Protein 3PL1 (pdb70)

Radius of gyration: 15.21 Å; Cα contacts (8 Å, |Δi|>4): 415; chains: 1; bounding box: 39×36×35 Å

GO terms:
  GO:0008198 ferrous iron binding (F, IDA)
  GO:0030145 manganese ion binding (F, IDA)
  GO:0008936 nicotinamidase activity (F, IDA)
  GO:0006769 nicotinamide metabolic process (P, IDA)
  GO:0006805 xenobiotic metabolic process (P, IDA)

B-factor: mean 45.08, std 11.88, range [20.36, 90.89]

CATH classification: 3.40.50.850

Sequence (185 aa):
MRALIIVDVQNDFCEGGSLAVTGGAALARAISDYLAEAADYHHVVATKDFHIDPGDHFSGTPDYSSSWPPHCVSGTPGADFHPSLDTSAIEAVFYKGAYTGAYSGFEGVDENGTPLLNWLRQRGVDEVDVVGIATDHCVRQTAEDAVRNGLATRVLVDLTAGVSADTTVAALEEMRTASVELVCS

Structure (mmCIF, N/CA/C/O backbone):
data_3PL1
#
_entry.id   3PL1
#
_cell.length_a   84.100
_cell.length_b   84.100
_cell.length_c   100.000
_cell.angle_alpha   90.00
_cell.angle_beta   90.00
_cell.angle_gamma   120.00
#
_symmetry.space_group_name_H-M   'P 61 2 2'
#
loop_
_entity.id
_entity.type
_entity.pdbx_description
1 polymer 'PYRAZINAMIDASE/NICOTINAMIDASE PNCA (PZase)'
2 non-polymer 'FE (II) ION'
3 water water
#
loop_
_atom_site.group_PDB
_atom_site.id
_atom_site.type_symbol
_atom_site.label_atom_id
_atom_site.label_alt_id
_atom_site.label_comp_id
_atom_site.label_asym_id
_atom_site.label_entity_id
_atom_site.label_seq_id
_atom_site.pdbx_PDB_ins_code
_atom_site.Cartn_x
_atom_site.Cartn_y
_atom_site.Cartn_z
_atom_site.occupancy
_atom_site.B_iso_or_equiv
_atom_site.auth_seq_id
_atom_site.auth_comp_id
_atom_site.auth_asym_id
_atom_site.auth_atom_id
_atom_site.pdbx_PDB_model_num
ATOM 1 N N . MET A 1 1 ? -7.623 -41.224 14.046 1.00 61.81 1 MET A N 1
ATOM 2 C CA . MET A 1 1 ? -7.776 -41.829 12.689 1.00 59.72 1 MET A CA 1
ATOM 3 C C . MET A 1 1 ? -7.657 -40.906 11.435 1.00 57.42 1 MET A C 1
ATOM 4 O O . MET A 1 1 ? -7.13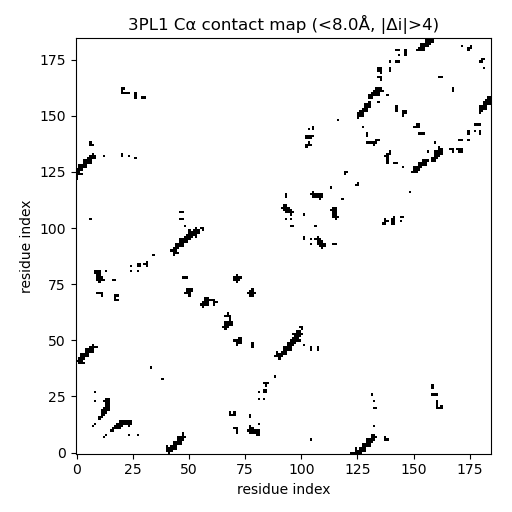5 -41.375 10.431 1.00 55.20 1 MET A O 1
ATOM 9 N N . ARG A 1 2 ? -8.111 -39.649 11.478 1.00 56.15 2 ARG A N 1
ATOM 10 C CA . ARG A 1 2 ? -7.953 -38.714 10.334 1.00 53.99 2 ARG A CA 1
ATOM 11 C C . ARG A 1 2 ? -7.108 -37.511 10.711 1.00 50.48 2 ARG A C 1
ATOM 12 O O . ARG A 1 2 ? -7.277 -36.945 11.771 1.00 51.67 2 ARG A O 1
ATOM 20 N N . ALA A 1 3 ? -6.155 -37.136 9.872 1.00 46.02 3 ALA A N 1
ATOM 21 C CA . ALA A 1 3 ? -5.334 -35.925 10.175 1.00 43.31 3 ALA A CA 1
ATOM 22 C C . ALA A 1 3 ? -5.379 -34.987 8.991 1.00 40.16 3 ALA A C 1
ATOM 23 O O . ALA A 1 3 ? -5.531 -35.442 7.852 1.00 39.01 3 ALA A O 1
ATOM 25 N N . LEU A 1 4 ? -5.186 -33.702 9.259 1.00 39.11 4 LEU A N 1
ATOM 26 C CA . LEU A 1 4 ? -5.009 -32.700 8.189 1.00 37.55 4 LEU A CA 1
ATOM 27 C C . LEU A 1 4 ? -3.515 -32.354 8.104 1.00 36.33 4 LEU A C 1
ATOM 28 O O . LEU A 1 4 ? -2.921 -32.144 9.166 1.00 36.56 4 LEU A O 1
ATOM 33 N N . ILE A 1 5 ? -2.919 -32.338 6.894 1.00 34.31 5 ILE A N 1
ATOM 34 C CA . ILE A 1 5 ? -1.470 -32.005 6.675 1.00 33.88 5 ILE A CA 1
ATOM 35 C C . ILE A 1 5 ? -1.433 -30.689 5.890 1.00 32.52 5 ILE A C 1
ATOM 36 O O . ILE A 1 5 ? -1.858 -30.649 4.740 1.00 30.70 5 ILE A O 1
ATOM 41 N N . ILE A 1 6 ? -0.964 -29.611 6.519 1.00 33.23 6 ILE A N 1
ATOM 42 C CA . ILE A 1 6 ? -0.835 -28.276 5.860 1.00 31.46 6 ILE A CA 1
ATOM 43 C C . ILE A 1 6 ? 0.568 -28.102 5.238 1.00 31.13 6 ILE A C 1
ATOM 44 O O . ILE A 1 6 ? 1.582 -27.949 5.956 1.00 28.91 6 ILE A O 1
ATOM 49 N N . VAL A 1 7 ? 0.629 -28.055 3.897 1.00 29.60 7 VAL A N 1
ATOM 50 C CA . VAL A 1 7 ? 1.904 -28.090 3.208 1.00 28.85 7 VAL A CA 1
ATOM 51 C C . VAL A 1 7 ? 2.499 -26.705 2.818 1.00 27.57 7 VAL A C 1
ATOM 52 O O . VAL A 1 7 ? 1.805 -25.930 2.104 1.00 28.31 7 VAL A O 1
ATOM 56 N N . ASP A 1 8 ? 3.686 -26.387 3.348 0.46 24.55 8 ASP A N 1
ATOM 57 C CA . ASP A 1 8 ? 4.543 -25.293 2.905 0.46 22.65 8 ASP A CA 1
ATOM 58 C C . ASP A 1 8 ? 3.866 -23.924 2.773 0.46 24.74 8 ASP A C 1
ATOM 59 O O . ASP A 1 8 ? 4.094 -23.197 1.835 0.46 22.99 8 ASP A O 1
ATOM 64 N N . VAL A 1 9 ? 3.078 -23.549 3.772 1.00 29.11 9 VAL A N 1
ATOM 65 C CA . VAL A 1 9 ? 2.358 -22.288 3.787 1.00 31.15 9 VAL A CA 1
ATOM 66 C C . VAL A 1 9 ? 3.251 -21.250 4.420 1.00 33.30 9 VAL A C 1
ATOM 67 O O . VAL A 1 9 ? 2.962 -20.819 5.522 1.00 35.10 9 VAL A O 1
ATOM 71 N N . GLN A 1 10 ? 4.278 -20.832 3.651 1.00 32.87 10 GLN A N 1
ATOM 72 C CA . GLN A 1 10 ? 5.463 -20.102 4.120 1.00 33.87 10 GLN A CA 1
ATOM 73 C C . GLN A 1 10 ? 5.597 -18.810 3.359 1.00 35.36 10 GLN A C 1
ATOM 74 O O . GLN A 1 10 ? 5.146 -18.762 2.165 1.00 34.38 10 GLN A O 1
ATOM 80 N N . ASN A 1 11 ? 6.237 -17.804 3.990 1.00 34.32 11 ASN A N 1
ATOM 81 C CA . ASN A 1 11 ? 6.529 -16.522 3.317 1.00 35.09 11 ASN A CA 1
ATOM 82 C C . ASN A 1 11 ? 7.135 -16.559 1.864 1.00 35.11 11 ASN A C 1
ATOM 83 O O . ASN A 1 11 ? 6.674 -15.812 0.941 1.00 34.58 11 ASN A O 1
ATOM 88 N N . ASP A 1 12 ? 8.165 -17.371 1.649 1.00 32.76 12 ASP A N 1
ATOM 89 C CA . ASP A 1 12 ? 8.780 -17.396 0.344 1.00 34.05 12 ASP A CA 1
ATOM 90 C C . ASP A 1 12 ? 7.853 -17.914 -0.826 1.00 34.84 12 ASP A C 1
ATOM 91 O O . ASP A 1 12 ? 8.154 -17.678 -2.015 1.00 34.58 12 ASP A O 1
ATOM 96 N N . PHE A 1 13 ? 6.769 -18.596 -0.470 1.00 33.99 13 PHE A N 1
ATOM 97 C CA . PHE A 1 13 ? 5.791 -19.144 -1.408 1.00 35.39 13 PHE A CA 1
ATOM 98 C C . PHE A 1 13 ? 4.513 -18.262 -1.515 1.00 38.03 13 PHE A C 1
ATOM 99 O O . PHE A 1 13 ? 3.590 -18.609 -2.253 1.00 38.18 13 PHE A O 1
ATOM 107 N N . CYS A 1 14 ? 4.473 -17.115 -0.821 1.00 39.82 14 CYS A N 1
ATOM 108 C CA . CYS A 1 14 ? 3.397 -16.148 -0.951 1.00 41.42 14 CYS A CA 1
ATOM 109 C C . CYS A 1 14 ? 3.883 -14.845 -1.593 1.00 42.33 14 CYS A C 1
ATOM 110 O O . CYS A 1 14 ? 5.069 -14.677 -1.785 1.00 40.53 14 CYS A O 1
ATOM 113 N N . GLU A 1 15 ? 2.936 -13.949 -1.915 1.00 43.52 15 GLU A N 1
ATOM 114 C CA . GLU A 1 15 ? 3.173 -12.608 -2.524 1.00 45.63 15 GLU A CA 1
ATOM 115 C C . GLU A 1 15 ? 4.322 -11.859 -1.836 1.00 46.81 15 GLU A C 1
ATOM 116 O O . GLU A 1 15 ? 4.307 -11.712 -0.598 1.00 46.03 15 GLU A O 1
ATOM 122 N N . GLY A 1 16 ? 5.302 -11.360 -2.604 1.00 47.54 16 GLY A N 1
ATOM 123 C CA . GLY A 1 16 ? 6.480 -10.742 -1.921 1.00 47.11 16 GLY A CA 1
ATOM 124 C C . GLY A 1 16 ? 7.628 -11.763 -1.777 1.00 46.72 16 GLY A C 1
ATOM 125 O O . GLY A 1 16 ? 8.784 -11.356 -1.731 1.00 47.50 16 GLY A O 1
ATOM 126 N N . GLY A 1 17 ? 7.346 -13.087 -1.779 1.00 44.11 17 GLY A N 1
ATOM 127 C CA . GLY A 1 17 ? 8.365 -14.074 -1.512 1.00 42.19 17 GLY A CA 1
ATOM 128 C C . GLY A 1 17 ? 9.250 -14.343 -2.694 1.00 43.17 17 GLY A C 1
ATOM 129 O O . GLY A 1 17 ? 8.888 -14.005 -3.830 1.00 43.29 17 GLY A O 1
ATOM 130 N N . SER A 1 18 ? 10.400 -14.981 -2.468 1.00 42.95 18 SER A N 1
ATOM 131 C CA . SER A 1 18 ? 11.290 -15.304 -3.618 1.00 44.14 18 SER A CA 1
ATOM 132 C C . SER A 1 18 ? 10.679 -16.314 -4.627 1.00 43.24 18 SER A C 1
ATOM 133 O O . SER A 1 18 ? 10.996 -16.298 -5.843 1.00 43.27 18 SER A O 1
ATOM 136 N N . LEU A 1 19 ? 9.772 -17.152 -4.139 1.00 41.81 19 LEU A N 1
ATOM 137 C CA . LEU A 1 19 ? 9.021 -18.073 -5.016 1.00 41.08 19 LEU A CA 1
ATOM 138 C C . LEU A 1 19 ? 7.482 -17.853 -4.924 1.00 40.11 19 LEU A C 1
ATOM 139 O O . LEU A 1 19 ? 6.694 -18.828 -4.782 1.00 38.66 19 LEU A O 1
ATOM 144 N N . ALA A 1 20 ? 7.087 -16.575 -4.902 1.00 40.10 20 ALA A N 1
ATOM 145 C CA . ALA A 1 20 ? 5.653 -16.151 -4.802 1.00 40.27 20 ALA A CA 1
ATOM 146 C C . ALA A 1 20 ? 4.681 -16.977 -5.702 1.00 39.05 20 ALA A C 1
ATOM 147 O O . ALA A 1 20 ? 4.930 -17.163 -6.877 1.00 40.44 20 ALA A O 1
ATOM 149 N N . VAL A 1 21 ? 3.691 -17.595 -5.080 1.00 37.34 21 VAL A N 1
ATOM 150 C CA . VAL A 1 21 ? 2.541 -18.233 -5.767 1.00 36.09 21 VAL A CA 1
ATOM 151 C C . VAL A 1 21 ? 1.346 -17.313 -5.553 1.00 37.09 21 VAL A C 1
ATOM 152 O O . VAL A 1 21 ? 0.885 -17.185 -4.419 1.00 37.49 21 VAL A O 1
ATOM 156 N N . THR A 1 22 ? 0.907 -16.611 -6.598 1.00 38.86 22 THR A N 1
ATOM 157 C CA . THR A 1 22 ? -0.315 -15.751 -6.513 1.00 40.98 22 THR A CA 1
ATOM 158 C C . THR A 1 22 ? -1.482 -16.506 -5.826 1.00 40.73 22 THR A C 1
ATOM 159 O O . THR A 1 22 ? -1.818 -17.599 -6.248 1.00 40.23 22 THR A O 1
ATOM 163 N N . GLY A 1 23 ? -2.118 -15.910 -4.804 1.00 40.96 23 GLY A N 1
ATOM 164 C CA . GLY A 1 23 ? -3.236 -16.558 -4.106 1.00 38.29 23 GLY A CA 1
ATOM 165 C C . GLY A 1 23 ? -2.705 -17.180 -2.840 1.00 38.22 23 GLY A C 1
ATOM 166 O O . GLY A 1 23 ? -3.458 -17.664 -2.049 1.00 38.63 23 GLY A O 1
ATOM 167 N N . GLY A 1 24 ? -1.396 -17.121 -2.605 1.00 39.40 24 GLY A N 1
ATOM 168 C CA . GLY A 1 24 ? -0.781 -17.749 -1.372 1.00 38.88 24 GLY A CA 1
ATOM 169 C C . GLY A 1 24 ? -1.248 -17.065 -0.085 1.00 39.32 24 GLY A C 1
ATOM 170 O O . GLY A 1 24 ? -1.730 -17.726 0.849 1.00 37.63 24 GLY A O 1
ATOM 171 N N . ALA A 1 25 ? -1.145 -15.727 -0.057 1.00 40.09 25 ALA A N 1
ATOM 172 C CA . ALA A 1 25 ? -1.573 -14.923 1.117 1.00 40.90 25 ALA A CA 1
ATOM 173 C C . ALA A 1 25 ? -3.056 -15.197 1.452 1.00 41.95 25 ALA A C 1
ATOM 174 O O . ALA A 1 25 ? -3.395 -15.557 2.603 1.00 41.06 25 ALA A O 1
ATOM 176 N N . ALA A 1 26 ? -3.948 -14.980 0.455 1.00 41.40 26 ALA A N 1
ATOM 177 C CA . ALA A 1 26 ? -5.388 -15.366 0.571 1.00 42.43 26 ALA A CA 1
ATOM 178 C C . ALA A 1 26 ? -5.607 -16.799 1.075 1.00 40.88 26 ALA A C 1
ATOM 179 O O . ALA A 1 26 ? -6.482 -17.053 1.909 1.00 41.85 26 ALA A O 1
ATOM 181 N N . LEU A 1 27 ? -4.886 -17.757 0.496 1.00 41.02 27 LEU A N 1
ATOM 182 C CA . LEU A 1 27 ? -4.993 -19.160 0.947 1.00 40.57 27 LEU A CA 1
ATOM 183 C C . LEU A 1 27 ? -4.656 -19.384 2.462 1.00 40.73 27 LEU A C 1
ATOM 184 O O . LEU A 1 27 ? -5.270 -20.270 3.142 1.00 41.28 27 LEU A O 1
ATOM 189 N N . ALA A 1 28 ? -3.680 -18.638 2.996 1.00 40.10 28 ALA A N 1
ATOM 190 C CA . ALA A 1 28 ? -3.250 -18.784 4.421 1.00 39.37 28 ALA A CA 1
ATOM 191 C C . ALA A 1 28 ? -4.449 -18.422 5.350 1.00 41.04 28 ALA A C 1
ATOM 192 O O . ALA A 1 28 ? -4.759 -19.086 6.365 1.00 39.50 28 ALA A O 1
ATOM 194 N N . ARG A 1 29 ? -5.180 -17.385 4.948 1.00 42.62 29 ARG A N 1
ATOM 195 C CA . ARG A 1 29 ? -6.275 -16.981 5.777 1.00 45.36 29 ARG A CA 1
ATOM 196 C C . ARG A 1 29 ? -7.535 -17.814 5.561 1.00 45.34 29 ARG A C 1
ATOM 197 O O . ARG A 1 29 ? -8.291 -17.998 6.534 1.00 45.43 29 ARG A O 1
ATOM 205 N N . ALA A 1 30 ? -7.718 -18.372 4.342 1.00 43.30 30 ALA A N 1
ATOM 206 C CA . ALA A 1 30 ? -8.785 -19.347 4.086 1.00 43.45 30 ALA A CA 1
ATOM 207 C C . ALA A 1 30 ? -8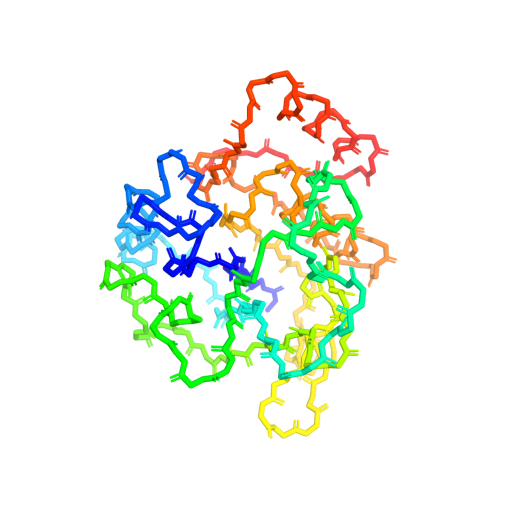.612 -20.653 4.918 1.00 42.25 30 ALA A C 1
ATOM 208 O O . ALA A 1 30 ? -9.575 -21.280 5.398 1.00 41.53 30 ALA A O 1
ATOM 210 N N . ILE A 1 31 ? -7.376 -21.058 5.085 1.00 41.63 31 ILE A N 1
ATOM 211 C CA . ILE A 1 31 ? -7.066 -22.251 5.930 1.00 41.77 31 ILE A CA 1
ATOM 212 C C . ILE A 1 31 ? -7.371 -21.991 7.436 1.00 45.06 31 ILE A C 1
ATOM 213 O O . ILE A 1 31 ? -8.007 -22.843 8.090 1.00 44.90 31 ILE A O 1
ATOM 218 N N . SER A 1 32 ? -6.918 -20.849 7.983 1.00 46.92 32 SER A N 1
ATOM 219 C CA . SER A 1 32 ? -7.393 -20.413 9.284 1.00 51.73 32 SER A CA 1
ATOM 220 C C . SER A 1 32 ? -8.887 -20.281 9.145 1.00 55.82 32 SER A C 1
ATOM 221 O O . SER A 1 32 ? -9.410 -20.071 8.063 1.00 57.16 32 SER A O 1
ATOM 224 N N . ASP A 1 33 ? -9.653 -20.342 10.194 1.00 60.07 33 ASP A N 1
ATOM 225 C CA . ASP A 1 33 ? -11.119 -20.135 9.899 1.00 63.56 33 ASP A CA 1
ATOM 226 C C . ASP A 1 33 ? -11.832 -21.277 9.080 1.00 62.19 33 ASP A C 1
ATOM 227 O O . ASP A 1 33 ? -12.938 -21.593 9.373 1.00 64.58 33 ASP A O 1
ATOM 232 N N . TYR A 1 34 ? -11.207 -21.961 8.140 1.00 59.97 34 TYR A N 1
ATOM 233 C CA . TYR A 1 34 ? -11.444 -23.414 8.174 1.00 59.45 34 TYR A CA 1
ATOM 234 C C . TYR A 1 34 ? -10.651 -23.742 9.492 1.00 60.37 34 TYR A C 1
ATOM 235 O O . TYR A 1 34 ? -10.075 -22.831 10.083 1.00 61.86 34 TYR A O 1
ATOM 244 N N . LEU A 1 35 ? -10.535 -24.957 9.989 1.00 60.71 35 LEU A N 1
ATOM 245 C CA . LEU A 1 35 ? -9.816 -25.100 11.321 1.00 61.45 35 LEU A CA 1
ATOM 246 C C . LEU A 1 35 ? -10.696 -24.558 12.464 1.00 65.49 35 LEU A C 1
ATOM 247 O O . LEU A 1 35 ? -10.856 -25.233 13.471 1.00 67.21 35 LEU A O 1
ATOM 252 N N . ALA A 1 36 ? -11.213 -23.330 12.267 1.00 68.16 36 ALA A N 1
ATOM 253 C CA . ALA A 1 36 ? -12.279 -22.696 13.050 1.00 72.74 36 ALA A CA 1
ATOM 254 C C . ALA A 1 36 ? -13.718 -23.153 12.742 1.00 74.75 36 ALA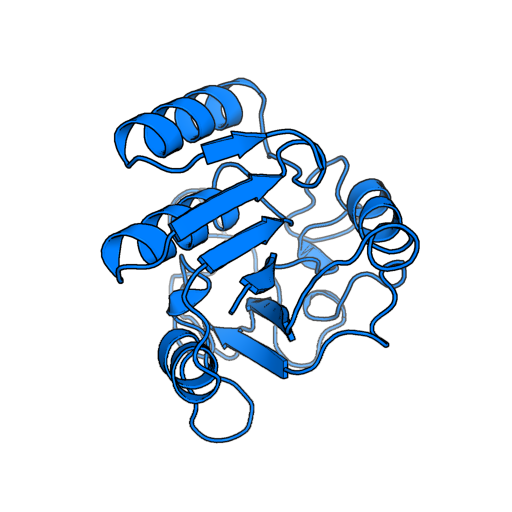 A C 1
ATOM 255 O O . ALA A 1 36 ? -14.530 -23.134 13.656 1.00 77.67 36 ALA A O 1
ATOM 257 N N . GLU A 1 37 ? -14.056 -23.538 11.498 1.00 74.98 37 GLU A N 1
ATOM 258 C CA . GLU A 1 37 ? -15.447 -24.000 11.172 1.00 77.71 37 GLU A CA 1
ATOM 259 C C . GLU A 1 37 ? -15.571 -25.496 11.345 1.00 78.38 37 GLU A C 1
ATOM 260 O O . GLU A 1 37 ? -15.905 -25.963 12.417 1.00 80.23 37 GLU A O 1
ATOM 266 N N . ALA A 1 38 ? -15.346 -26.252 10.276 1.00 77.84 38 ALA A N 1
ATOM 267 C CA . ALA A 1 38 ? -14.741 -27.593 10.447 1.00 78.09 38 ALA A CA 1
ATOM 268 C C . ALA A 1 38 ? -13.214 -27.432 10.182 1.00 75.65 38 ALA A C 1
ATOM 269 O O . ALA A 1 38 ? -12.812 -26.370 9.655 1.00 76.05 38 ALA A O 1
ATOM 271 N N . ALA A 1 39 ? -12.328 -28.341 10.616 1.00 74.65 39 ALA A N 1
ATOM 272 C CA . ALA A 1 39 ? -12.468 -29.304 11.754 1.00 75.77 39 ALA A CA 1
ATOM 273 C C . ALA A 1 39 ? -12.865 -30.760 11.426 1.00 75.93 39 ALA A C 1
ATOM 274 O O . ALA A 1 39 ? -12.938 -31.162 10.229 1.00 75.37 39 ALA A O 1
ATOM 276 N N . ASP A 1 40 ? -13.078 -31.545 12.493 1.00 76.50 40 ASP A N 1
ATOM 277 C CA . ASP A 1 40 ? -13.307 -33.006 12.423 1.00 75.69 40 ASP A CA 1
ATOM 278 C C . ASP A 1 40 ? -11.952 -33.709 12.193 1.00 70.78 40 ASP A C 1
ATOM 279 O O . ASP A 1 40 ? -11.888 -34.720 11.440 1.00 71.04 40 ASP A O 1
ATOM 284 N N . TYR A 1 41 ? -10.871 -33.176 12.790 1.00 64.85 41 TYR A N 1
ATOM 285 C CA . TYR A 1 41 ? -9.557 -33.854 12.722 1.00 59.28 41 TYR A CA 1
ATOM 286 C C . TYR A 1 41 ? -9.064 -34.407 14.061 1.00 59.81 41 TYR A C 1
ATOM 287 O O . TYR A 1 41 ? -9.012 -33.707 15.070 1.00 59.44 41 TYR A O 1
ATOM 296 N N . HIS A 1 42 ? -8.735 -35.689 14.069 1.00 58.85 42 HIS A N 1
ATOM 297 C CA . HIS A 1 42 ? -8.062 -36.256 15.229 1.00 59.37 42 HIS A CA 1
ATOM 298 C C . HIS A 1 42 ? -6.724 -35.525 15.487 1.00 56.14 42 HIS A C 1
ATOM 299 O O . HIS A 1 42 ? -6.416 -35.279 16.652 1.00 58.50 42 HIS A O 1
ATOM 306 N N . HIS A 1 43 ? -5.982 -35.173 14.421 1.00 50.43 43 HIS A N 1
ATOM 307 C CA . HIS A 1 43 ? -4.717 -34.428 14.490 1.00 47.31 43 HIS A CA 1
ATOM 308 C C . HIS A 1 43 ? -4.491 -33.422 13.311 1.00 45.02 43 HIS A C 1
ATOM 309 O O . HIS A 1 43 ? -4.929 -33.670 12.183 1.00 42.34 43 HIS A O 1
ATOM 316 N N . VAL A 1 44 ? -3.759 -32.336 13.611 1.00 43.63 44 VAL A N 1
ATOM 317 C CA . VAL A 1 44 ? -3.303 -31.328 12.646 1.00 41.87 44 VAL A CA 1
ATOM 318 C C . VAL A 1 44 ? -1.769 -31.054 12.707 1.00 4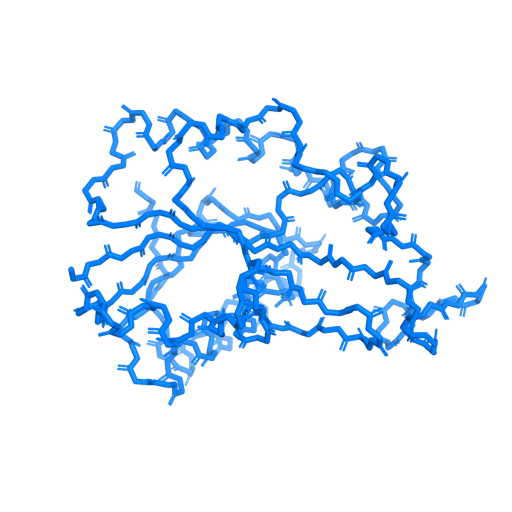0.65 44 VAL A C 1
ATOM 319 O O . VAL A 1 44 ? -1.213 -30.731 13.781 0.68 39.53 44 VAL A O 1
ATOM 323 N N . VAL A 1 45 ? -1.102 -31.216 11.542 1.00 38.93 45 VAL A N 1
ATOM 324 C CA . VAL A 1 45 ? 0.373 -31.067 11.410 1.00 36.80 45 VAL A CA 1
ATOM 325 C C . VAL A 1 45 ? 0.695 -30.156 10.217 1.00 36.08 45 VAL A C 1
ATOM 326 O O . VAL A 1 45 ? -0.183 -29.948 9.356 1.00 36.58 45 VAL A O 1
ATOM 330 N N . ALA A 1 46 ? 1.918 -29.604 10.173 1.00 33.31 46 ALA A N 1
ATOM 331 C CA . ALA A 1 46 ? 2.325 -28.810 9.036 1.00 31.78 46 ALA A CA 1
ATOM 332 C C . ALA A 1 46 ? 3.682 -29.271 8.577 1.00 31.99 46 ALA A C 1
ATOM 333 O O . ALA A 1 46 ? 4.418 -29.826 9.353 1.00 34.23 46 ALA A O 1
ATOM 335 N N . THR A 1 47 ? 4.044 -28.992 7.332 1.00 32.51 47 THR A N 1
ATOM 336 C CA . THR A 1 47 ? 5.368 -29.236 6.826 1.00 33.58 47 THR A CA 1
ATOM 337 C C . THR A 1 47 ? 5.983 -27.904 6.451 1.00 34.13 47 THR A C 1
ATOM 338 O O . THR A 1 47 ? 5.247 -26.938 6.182 1.00 35.48 47 THR A O 1
ATOM 342 N N . LYS A 1 48 ? 7.323 -27.831 6.379 1.00 32.76 48 LYS A N 1
ATOM 343 C CA . LYS A 1 48 ? 8.010 -26.622 5.952 1.00 33.51 48 LYS A CA 1
ATOM 344 C C . LYS A 1 48 ? 9.217 -27.036 5.132 1.00 32.70 48 LYS A C 1
ATOM 345 O O . LYS A 1 48 ? 9.972 -27.882 5.604 1.00 34.55 48 LYS A O 1
ATOM 351 N N . ASP A 1 49 ? 9.445 -26.421 3.960 1.00 31.49 49 ASP A N 1
ATOM 352 C CA . ASP A 1 49 ? 10.748 -26.427 3.298 1.00 31.49 49 ASP A CA 1
ATOM 353 C C . ASP A 1 49 ? 11.765 -25.643 4.199 1.00 31.44 49 ASP A C 1
ATOM 354 O O . ASP A 1 49 ? 11.447 -24.564 4.748 1.00 31.82 49 ASP A O 1
ATOM 359 N N . PHE A 1 50 ? 12.960 -26.172 4.414 1.00 32.18 50 PHE A N 1
ATOM 360 C CA . PHE A 1 50 ? 13.857 -25.536 5.412 1.00 31.54 50 PHE A CA 1
ATOM 361 C C . PHE A 1 50 ? 15.317 -25.870 5.072 1.00 32.83 50 PHE A C 1
ATOM 362 O O . PHE A 1 50 ? 15.818 -26.985 5.386 1.00 32.43 50 PHE A O 1
ATOM 370 N N . HIS A 1 51 ? 15.975 -24.923 4.403 1.00 31.22 51 HIS A N 1
ATOM 371 C CA . HIS A 1 51 ? 17.263 -25.160 3.802 1.00 32.75 51 HIS A CA 1
ATOM 372 C C . HIS A 1 51 ? 18.412 -24.512 4.587 1.00 34.24 51 HIS A C 1
ATOM 373 O O . HIS A 1 51 ? 18.392 -23.283 4.844 1.00 32.78 51 HIS A O 1
ATOM 380 N N . ILE A 1 52 ? 19.415 -25.333 4.943 1.00 35.71 52 ILE A N 1
ATOM 381 C CA . ILE A 1 52 ? 20.656 -24.868 5.606 1.00 37.09 52 ILE A CA 1
ATOM 382 C C . ILE A 1 52 ? 21.753 -24.818 4.577 1.00 39.93 52 ILE A C 1
ATOM 383 O O . ILE A 1 52 ? 22.396 -23.757 4.326 1.00 40.01 52 ILE A O 1
ATOM 388 N N . ASP A 1 53 ? 21.997 -25.976 3.965 1.00 42.87 53 ASP A N 1
ATOM 389 C CA . ASP A 1 53 ? 22.805 -25.980 2.756 1.00 46.20 53 ASP A CA 1
ATOM 390 C C . ASP A 1 53 ? 22.497 -27.110 1.783 1.00 44.98 53 ASP A C 1
ATOM 391 O O . ASP A 1 53 ? 23.108 -28.177 1.857 1.00 43.70 53 ASP A O 1
ATOM 396 N N . PRO A 1 54 ? 21.566 -26.840 0.844 1.00 45.05 54 PRO A N 1
ATOM 397 C CA . PRO A 1 54 ? 21.062 -27.810 -0.136 1.00 43.55 54 PRO A CA 1
ATOM 398 C C . PRO A 1 54 ? 21.868 -27.789 -1.480 1.00 45.70 54 PRO A C 1
ATOM 399 O O . PRO A 1 54 ? 21.399 -28.340 -2.464 1.00 45.25 54 PRO A O 1
ATOM 403 N N . GLY A 1 55 ? 23.041 -27.165 -1.538 1.00 46.83 55 GLY A N 1
ATOM 404 C CA . GLY A 1 55 ? 23.876 -27.314 -2.723 1.00 50.07 55 GLY A CA 1
ATOM 405 C C . GLY A 1 55 ? 23.172 -26.854 -4.016 1.00 52.36 55 GLY A C 1
ATOM 406 O O . GLY A 1 55 ? 22.608 -25.730 -4.068 1.00 52.08 55 GLY A O 1
ATOM 407 N N . ASP A 1 56 ? 23.178 -27.737 -5.029 1.00 52.87 56 ASP A N 1
ATOM 408 C CA . ASP A 1 56 ? 22.654 -27.503 -6.409 1.00 53.63 56 ASP A CA 1
ATOM 409 C C . ASP A 1 56 ? 21.180 -27.157 -6.510 1.00 50.15 56 ASP A C 1
ATOM 410 O O . ASP A 1 56 ? 20.734 -26.612 -7.521 1.00 50.79 56 ASP A O 1
ATOM 415 N N . HIS A 1 57 ? 20.416 -27.463 -5.464 1.00 46.62 57 HIS A N 1
ATOM 416 C CA . HIS A 1 57 ? 19.027 -27.047 -5.351 1.00 43.38 57 HIS A CA 1
ATOM 417 C C . HIS A 1 57 ? 18.786 -25.518 -5.554 1.00 43.71 57 HIS A C 1
ATOM 418 O O . HIS A 1 57 ? 17.668 -25.098 -5.944 1.00 42.40 57 HIS A O 1
ATOM 425 N N . PHE A 1 58 ? 19.804 -24.718 -5.231 1.00 43.62 58 PHE A N 1
ATOM 426 C CA . PHE A 1 58 ? 19.804 -23.263 -5.389 1.00 45.29 58 PHE A CA 1
ATOM 427 C C . PHE A 1 58 ? 20.771 -22.957 -6.486 1.00 48.35 58 PHE A C 1
ATOM 428 O O . PHE A 1 58 ? 21.791 -23.614 -6.584 1.00 48.73 58 PHE A O 1
ATOM 436 N N . SER A 1 59 ? 20.479 -21.903 -7.245 1.00 51.42 59 SER A N 1
ATOM 437 C CA . SER A 1 59 ? 21.353 -21.410 -8.300 1.00 55.55 59 SER A CA 1
ATOM 438 C C . SER A 1 59 ? 21.153 -19.920 -8.533 1.00 57.92 59 SER A C 1
ATOM 439 O O . SER A 1 59 ? 20.043 -19.385 -8.372 1.00 56.78 59 SER A O 1
ATOM 442 N N . GLY A 1 60 ? 22.234 -19.273 -8.978 1.00 61.61 60 GLY A N 1
ATOM 443 C CA . GLY A 1 60 ? 22.192 -17.904 -9.485 1.00 65.31 60 GLY A CA 1
ATOM 444 C C . GLY A 1 60 ? 21.568 -17.802 -10.878 1.00 67.60 60 GLY A C 1
ATOM 445 O O . GLY A 1 60 ? 21.101 -16.737 -11.272 1.00 68.50 60 GLY A O 1
ATOM 446 N N . THR A 1 61 ? 21.530 -18.917 -11.607 1.00 69.48 61 THR A N 1
ATOM 447 C CA . THR A 1 61 ? 20.947 -18.986 -12.964 1.00 71.80 61 THR A CA 1
ATOM 448 C C . THR A 1 61 ? 19.819 -20.083 -13.026 1.00 71.07 61 THR A C 1
ATOM 449 O O . THR A 1 61 ? 19.895 -21.020 -13.849 1.00 72.68 61 THR A O 1
ATOM 453 N N . PRO A 1 62 ? 18.771 -19.968 -12.167 1.00 68.55 62 PRO A N 1
ATOM 454 C CA . PRO A 1 62 ? 17.846 -21.100 -11.947 1.00 66.96 62 PRO A CA 1
ATOM 455 C C . PRO A 1 62 ? 16.958 -21.496 -13.134 1.00 67.46 62 PRO A C 1
ATOM 456 O O . PRO A 1 62 ? 16.484 -20.651 -13.879 1.00 67.96 62 PRO A O 1
ATOM 460 N N . ASP A 1 63 ? 16.671 -22.779 -13.247 1.00 67.03 63 ASP A N 1
ATOM 461 C CA . ASP A 1 63 ? 15.762 -23.249 -14.269 1.00 67.97 63 ASP A CA 1
ATOM 462 C C . ASP A 1 63 ? 14.276 -23.542 -13.839 1.00 66.32 63 ASP A C 1
ATOM 463 O O . ASP A 1 63 ? 13.463 -23.994 -14.660 1.00 66.71 63 ASP A O 1
ATOM 468 N N . TYR A 1 64 ? 13.923 -23.296 -12.583 1.00 63.98 64 TYR A N 1
ATOM 469 C CA . TYR A 1 64 ? 12.570 -23.551 -12.070 1.00 62.64 64 TYR A CA 1
ATOM 470 C C . TYR A 1 64 ? 12.072 -24.925 -12.419 1.00 62.41 64 TYR A C 1
ATOM 471 O O . TYR A 1 64 ? 10.856 -25.171 -12.431 1.00 62.01 64 TYR A O 1
ATOM 480 N N . SER A 1 65 ? 13.023 -25.843 -12.617 1.00 62.44 65 SER A N 1
ATOM 481 C CA . SER A 1 65 ? 12.707 -27.283 -12.678 1.00 61.43 65 SER A CA 1
ATOM 482 C C . SER A 1 65 ? 13.586 -28.125 -11.721 1.00 59.39 65 SER A C 1
ATOM 483 O O . SER A 1 65 ? 13.077 -28.911 -10.966 1.00 58.49 65 SER A O 1
ATOM 486 N N . SER A 1 66 ? 14.908 -27.972 -11.752 1.00 58.75 66 SER A N 1
ATOM 487 C CA . SER A 1 66 ? 15.770 -28.684 -10.759 1.00 56.77 66 SER A CA 1
ATOM 488 C C . SER A 1 66 ? 16.641 -27.695 -9.916 1.00 54.63 66 SER A C 1
ATOM 489 O O . SER A 1 66 ? 17.310 -28.110 -8.991 1.00 54.84 66 SER A O 1
ATOM 492 N N . SER A 1 67 ? 16.640 -26.422 -10.281 1.00 51.84 67 SER A N 1
ATOM 493 C CA . SER A 1 67 ? 17.401 -25.403 -9.602 1.00 50.25 67 SER A CA 1
ATOM 494 C C . SER A 1 67 ? 16.448 -24.226 -9.413 1.00 47.46 67 SER A C 1
ATOM 495 O O . SER A 1 67 ? 15.554 -23.998 -10.258 1.00 45.20 67 SER A O 1
ATOM 498 N N . TRP A 1 68 ? 16.595 -23.556 -8.265 1.00 44.50 68 TRP A N 1
ATOM 499 C CA . TRP A 1 68 ? 15.687 -22.512 -7.795 1.00 42.51 68 TRP A CA 1
ATOM 500 C C . TRP A 1 68 ? 16.418 -21.259 -7.259 1.00 41.24 68 TRP A C 1
ATOM 501 O O . TRP A 1 68 ? 17.536 -21.367 -6.822 1.00 41.19 68 TRP A O 1
ATOM 512 N N . PRO A 1 69 ? 15.768 -20.076 -7.245 1.00 39.89 69 PRO A N 1
ATOM 513 C CA . PRO A 1 69 ? 16.454 -19.026 -6.440 1.00 39.67 69 PRO A CA 1
ATOM 514 C C . PRO A 1 69 ? 16.389 -19.441 -4.934 1.00 37.86 69 PRO A C 1
ATOM 515 O O . PRO A 1 69 ? 15.498 -20.234 -4.542 1.00 35.24 69 PRO A O 1
ATOM 519 N N . PRO A 1 70 ? 17.361 -18.965 -4.120 1.00 37.56 70 PRO A N 1
ATOM 520 C CA . PRO A 1 70 ? 17.338 -19.272 -2.686 1.00 35.80 70 PRO A CA 1
ATOM 521 C C . PRO A 1 70 ? 15.947 -19.018 -2.050 1.00 34.00 70 PRO A C 1
ATOM 522 O O . PRO A 1 70 ? 15.336 -17.943 -2.280 1.00 34.42 70 PRO A O 1
ATOM 526 N N . HIS A 1 71 ? 15.480 -19.940 -1.210 1.00 30.33 71 HIS A N 1
ATOM 527 C CA . HIS A 1 71 ? 14.156 -19.763 -0.622 1.00 30.12 71 HIS A CA 1
ATOM 528 C C . HIS A 1 71 ? 14.168 -20.553 0.705 1.00 30.55 71 HIS A C 1
ATOM 529 O O . HIS A 1 71 ? 14.937 -21.508 0.809 1.00 31.91 71 HIS A O 1
ATOM 536 N N . CYS A 1 72 ? 13.342 -20.142 1.680 1.00 29.62 72 CYS A N 1
ATOM 537 C CA . CYS A 1 72 ? 13.148 -20.893 2.919 1.00 32.58 72 CYS A CA 1
ATOM 538 C C . CYS A 1 72 ? 14.513 -21.238 3.586 1.00 32.84 72 CYS A C 1
ATOM 539 O O . CYS A 1 72 ? 14.741 -22.348 4.050 1.00 32.79 72 CYS A O 1
ATOM 542 N N . VAL A 1 73 ? 15.390 -20.246 3.607 1.00 34.76 73 VAL A N 1
ATOM 543 C CA . VAL A 1 73 ? 16.728 -20.329 4.229 1.00 35.62 73 VAL A CA 1
ATOM 544 C C . VAL A 1 73 ? 16.602 -20.193 5.746 1.00 35.49 73 VAL A C 1
ATOM 545 O O . VAL A 1 73 ? 15.989 -19.232 6.237 1.00 35.11 73 VAL A O 1
ATOM 549 N N . SER A 1 74 ? 17.182 -21.157 6.471 1.00 34.56 74 SER A N 1
ATOM 550 C CA . SER A 1 74 ? 17.167 -21.156 7.945 1.00 34.84 74 SER A CA 1
ATOM 551 C C . SER A 1 74 ? 17.688 -19.826 8.505 1.00 36.96 74 SER A C 1
ATOM 552 O O . SER A 1 74 ? 18.775 -19.340 8.091 1.00 35.53 74 SER A O 1
ATOM 555 N N . GLY A 1 75 ? 16.870 -19.202 9.375 1.00 37.50 75 GLY A N 1
ATOM 556 C CA . GLY A 1 75 ? 17.225 -17.947 10.018 1.00 39.65 75 GLY A CA 1
ATOM 557 C C . GLY A 1 75 ? 16.775 -16.703 9.255 1.00 41.53 75 GLY A C 1
ATOM 558 O O . GLY A 1 75 ? 17.116 -15.585 9.656 1.00 42.97 75 GLY A O 1
ATOM 559 N N . THR A 1 76 ? 16.058 -16.883 8.148 1.00 40.02 76 THR A N 1
ATOM 560 C CA . THR A 1 76 ? 15.432 -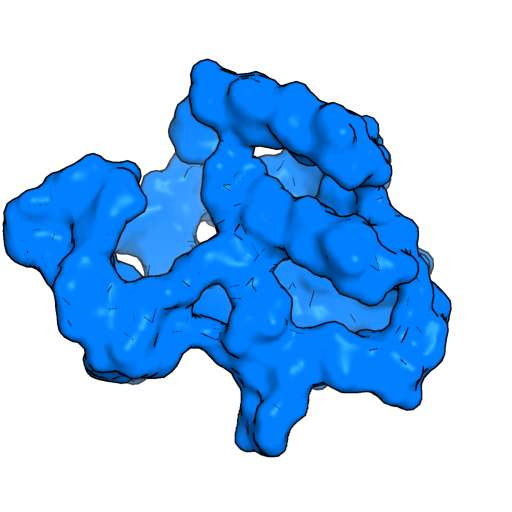15.766 7.442 1.00 40.94 76 THR A CA 1
ATOM 561 C C . THR A 1 76 ? 13.877 -15.792 7.527 1.00 40.66 76 THR A C 1
ATOM 562 O O . THR A 1 76 ? 13.277 -16.830 7.830 1.00 38.35 76 THR A O 1
ATOM 566 N N . PRO A 1 77 ? 13.230 -14.632 7.264 1.00 42.13 77 PRO A N 1
ATOM 567 C CA . PRO A 1 77 ? 11.749 -14.572 7.260 1.00 42.78 77 PRO A CA 1
ATOM 568 C C . PRO A 1 77 ? 11.017 -15.469 6.208 1.00 41.69 77 PRO A C 1
ATOM 569 O O . PRO A 1 77 ? 9.913 -15.946 6.484 1.00 40.03 77 PRO A O 1
ATOM 573 N N . GLY A 1 78 ? 11.629 -15.680 5.031 1.00 41.58 78 GLY A N 1
ATOM 574 C CA . GLY A 1 78 ? 11.070 -16.574 4.003 1.00 40.69 78 GLY A CA 1
ATOM 575 C C . GLY A 1 78 ? 10.694 -17.919 4.537 1.00 41.16 78 GLY A C 1
ATOM 576 O O . GLY A 1 78 ? 9.729 -18.542 4.065 1.00 38.90 78 GLY A O 1
ATOM 577 N N . ALA A 1 79 ? 11.423 -18.392 5.560 1.00 41.97 79 ALA A N 1
ATOM 578 C CA . ALA A 1 79 ? 11.164 -19.763 5.992 1.00 40.88 79 ALA A CA 1
ATOM 579 C C . ALA A 1 79 ? 9.954 -19.879 6.957 1.00 42.00 79 ALA A C 1
ATOM 580 O O . ALA A 1 79 ? 9.434 -20.978 7.189 1.00 41.80 79 ALA A O 1
ATOM 582 N N . ASP A 1 80 ? 9.515 -18.768 7.530 1.00 41.99 80 ASP A N 1
ATOM 583 C CA . ASP A 1 80 ? 8.434 -18.797 8.528 1.00 42.14 80 ASP A CA 1
ATOM 584 C C . ASP A 1 80 ? 7.017 -18.967 7.922 1.00 41.24 80 ASP A C 1
ATOM 585 O O . ASP A 1 80 ? 6.789 -18.646 6.769 1.00 41.02 80 ASP A O 1
ATOM 590 N N . PHE A 1 81 ? 6.076 -19.448 8.718 1.00 41.37 81 PHE A N 1
ATOM 591 C CA . PHE A 1 81 ? 4.635 -19.423 8.386 1.00 40.45 81 PHE A CA 1
ATOM 592 C C . PHE A 1 81 ? 4.171 -18.049 7.955 1.00 40.50 81 PHE A C 1
ATOM 593 O O . PHE A 1 81 ? 4.561 -17.023 8.549 1.00 40.57 81 PHE A O 1
ATOM 601 N N . HIS A 1 82 ? 3.353 -18.015 6.899 1.00 39.02 82 HIS A N 1
ATOM 602 C CA . HIS A 1 82 ? 2.739 -16.776 6.549 1.00 39.68 82 HIS A CA 1
ATOM 603 C C . HIS A 1 82 ? 1.957 -16.243 7.796 1.00 42.66 82 HIS A C 1
ATOM 604 O O . HIS A 1 82 ? 1.370 -17.011 8.537 1.00 40.50 82 HIS A O 1
ATOM 611 N N . PRO A 1 83 ? 2.053 -14.918 8.094 1.00 45.95 83 PRO A N 1
ATOM 612 C CA . PRO A 1 83 ? 1.392 -14.417 9.344 1.00 48.41 83 PRO A CA 1
ATOM 613 C C . PRO A 1 83 ? -0.149 -14.515 9.459 1.00 49.39 83 PRO A C 1
ATOM 614 O O . PRO A 1 83 ? -0.646 -14.523 10.590 1.00 50.89 83 PRO A O 1
ATOM 618 N N . SER A 1 84 ? -0.882 -14.608 8.334 1.00 49.12 84 SER A N 1
ATOM 619 C CA . SER A 1 84 ? -2.290 -15.054 8.364 1.00 50.12 84 SER A CA 1
ATOM 620 C C . SER A 1 84 ? -2.138 -16.499 8.829 1.00 52.23 84 SER A C 1
ATOM 621 O O . SER A 1 84 ? -1.046 -16.885 9.257 1.00 52.57 84 SER A O 1
ATOM 624 N N . LEU A 1 85 ? -3.119 -17.358 8.846 1.00 53.98 85 LEU A N 1
ATOM 625 C CA . LEU A 1 85 ? -2.641 -18.733 9.333 1.00 54.22 85 LEU A CA 1
ATOM 626 C C . LEU A 1 85 ? -2.447 -18.831 10.870 1.00 55.80 85 LEU A C 1
ATOM 627 O O . LEU A 1 85 ? -1.330 -18.718 11.389 1.00 55.45 85 LEU A O 1
ATOM 632 N N . ASP A 1 86 ? -3.562 -19.023 11.571 1.00 58.31 86 ASP A N 1
ATOM 633 C CA . ASP A 1 86 ? -3.544 -19.395 12.971 1.00 60.44 86 ASP A CA 1
ATOM 634 C C . ASP A 1 86 ? -2.712 -20.650 13.098 1.00 58.78 86 ASP A C 1
ATOM 635 O O . ASP A 1 86 ? -2.894 -21.597 12.352 1.00 57.33 86 ASP A O 1
ATOM 640 N N . THR A 1 87 ? -1.771 -20.600 14.029 1.00 59.09 87 THR A N 1
ATOM 641 C CA . THR A 1 87 ? -0.823 -21.668 14.341 1.00 59.02 87 THR A CA 1
ATOM 642 C C . THR A 1 87 ? -1.256 -22.457 15.632 1.00 59.96 87 THR A C 1
ATOM 643 O O . THR A 1 87 ? -0.834 -23.574 15.906 1.00 59.09 87 THR A O 1
ATOM 647 N N . SER A 1 88 ? -2.148 -21.871 16.399 1.00 61.95 88 SER A N 1
ATOM 648 C CA . SER A 1 88 ? -2.800 -22.557 17.505 1.00 63.71 88 SER A CA 1
ATOM 649 C C . SER A 1 88 ? -3.063 -24.061 17.371 1.00 62.58 88 SER A C 1
ATOM 650 O O . SER A 1 88 ? -2.781 -24.800 18.306 1.00 62.90 88 SER A O 1
ATOM 653 N N . ALA A 1 89 ? -3.618 -24.512 16.241 1.00 60.92 89 ALA A N 1
ATOM 654 C CA . ALA A 1 89 ? -4.097 -25.910 16.117 1.00 59.34 89 ALA A CA 1
ATOM 655 C C . ALA A 1 89 ? -3.016 -26.944 15.740 1.00 56.46 89 ALA A C 1
ATOM 656 O O . ALA A 1 89 ? -3.265 -28.150 15.760 1.00 56.31 89 ALA A O 1
ATOM 658 N N . ILE A 1 90 ? -1.807 -26.481 15.427 1.00 54.04 90 ILE A N 1
ATOM 659 C CA . ILE A 1 90 ? -0.815 -27.324 14.759 1.00 50.89 90 ILE A CA 1
ATOM 660 C C . ILE A 1 90 ? 0.010 -28.064 15.809 1.00 52.16 90 ILE A C 1
ATOM 661 O O . ILE A 1 90 ? 0.748 -27.444 16.574 1.00 53.94 90 ILE A O 1
ATOM 666 N N . GLU A 1 91 ? -0.112 -29.385 15.835 1.00 51.43 91 GLU A N 1
ATOM 667 C CA . GLU A 1 91 ? 0.499 -30.208 16.885 1.00 52.50 91 GLU A CA 1
ATOM 668 C C . GLU A 1 91 ? 1.987 -30.481 16.628 1.00 50.42 91 GLU A C 1
ATOM 669 O O . GLU A 1 91 ? 2.775 -30.591 17.568 1.00 53.12 91 GLU A O 1
ATOM 675 N N . ALA A 1 92 ? 2.381 -30.630 15.367 1.00 46.24 92 ALA A N 1
ATOM 676 C CA . ALA A 1 92 ? 3.766 -30.826 15.061 1.00 42.57 92 ALA A CA 1
ATOM 677 C C . ALA A 1 92 ? 4.148 -30.222 13.714 1.00 40.64 92 ALA A C 1
ATOM 678 O O . ALA A 1 92 ? 3.368 -30.237 12.752 1.00 36.78 92 ALA A O 1
ATOM 680 N N . VAL A 1 93 ? 5.385 -29.706 13.665 1.00 39.64 93 VAL A N 1
ATOM 681 C CA . VAL A 1 93 ? 5.996 -29.246 12.423 1.00 36.55 93 VAL A CA 1
ATOM 682 C C . VAL A 1 93 ? 7.085 -30.160 11.817 1.00 36.46 93 VAL A C 1
ATOM 683 O O . VAL A 1 93 ? 8.008 -30.525 12.509 1.00 37.44 93 VAL A O 1
ATOM 687 N N . PHE A 1 94 ? 6.952 -30.559 10.542 1.00 34.40 94 PHE A N 1
ATOM 688 C CA . PHE A 1 94 ? 7.930 -31.456 9.844 1.00 33.45 94 PHE A CA 1
ATOM 689 C C . PHE A 1 94 ? 8.857 -30.685 8.833 1.00 34.02 94 PHE A C 1
ATOM 690 O O . PHE A 1 94 ? 8.351 -30.137 7.868 1.00 33.51 94 PHE A O 1
ATOM 698 N N . TYR A 1 95 ? 10.177 -30.642 9.082 1.00 32.90 95 TYR A N 1
ATOM 699 C CA . TYR A 1 95 ? 11.119 -29.835 8.299 1.00 33.41 95 TYR A CA 1
ATOM 700 C C . TYR A 1 95 ? 11.758 -30.780 7.303 1.00 33.26 95 TYR A C 1
ATOM 701 O O . TYR A 1 95 ? 12.102 -31.894 7.684 1.00 32.69 95 TYR A O 1
ATOM 710 N N . LYS A 1 96 ? 11.918 -30.365 6.047 1.00 33.63 96 LYS A N 1
ATOM 711 C CA . LYS A 1 96 ? 12.630 -31.189 5.037 1.00 33.35 96 LYS A CA 1
ATOM 712 C C . LYS A 1 96 ? 13.569 -30.254 4.246 1.00 31.59 96 LYS A C 1
ATOM 713 O O . LYS A 1 96 ? 13.305 -29.052 4.148 1.00 32.43 96 LYS A O 1
ATOM 719 N N . GLY A 1 97 ? 14.619 -30.811 3.665 1.00 30.98 97 GLY A N 1
ATOM 720 C CA . GLY A 1 97 ? 15.544 -30.098 2.772 1.00 30.85 97 GLY A CA 1
ATOM 721 C C . GLY A 1 97 ? 16.763 -29.416 3.473 1.00 32.10 97 GLY A C 1
ATOM 722 O O . GLY A 1 97 ? 17.442 -28.585 2.841 1.00 30.84 97 GLY A O 1
ATOM 723 N N . ALA A 1 98 ? 17.087 -29.778 4.716 1.00 30.47 98 ALA A N 1
ATOM 724 C CA . ALA A 1 98 ? 18.227 -29.117 5.415 1.00 34.06 98 ALA A CA 1
ATOM 725 C C . ALA A 1 98 ? 19.534 -29.142 4.553 1.00 36.92 98 ALA A C 1
ATOM 726 O O . ALA A 1 98 ? 20.218 -28.119 4.365 1.00 36.72 98 ALA A O 1
ATOM 728 N N . TYR A 1 99 ? 19.881 -30.320 4.014 1.00 39.59 99 TYR A N 1
ATOM 729 C CA . TYR A 1 99 ? 21.088 -30.450 3.190 1.00 42.88 99 TYR A CA 1
ATOM 730 C C . TYR A 1 99 ? 20.812 -30.891 1.755 1.00 44.38 99 TYR A C 1
ATOM 731 O O . TYR A 1 99 ? 21.708 -31.338 1.051 1.00 45.84 99 TYR A O 1
ATOM 740 N N . THR A 1 100 ? 19.574 -30.745 1.308 1.00 44.41 100 THR A N 1
ATOM 741 C CA . THR A 1 100 ? 19.183 -31.354 0.055 1.00 46.89 100 THR A CA 1
ATOM 742 C C . THR A 1 100 ? 17.893 -30.708 -0.502 1.00 45.67 100 THR A C 1
ATOM 743 O O . THR A 1 100 ? 17.090 -30.201 0.272 1.00 44.06 100 THR A O 1
ATOM 747 N N . GLY A 1 101 ? 17.721 -30.688 -1.822 1.00 45.90 101 GLY A N 1
ATOM 748 C CA . GLY A 1 101 ? 16.399 -30.371 -2.387 1.00 45.44 101 GLY A CA 1
ATOM 749 C C . GLY A 1 101 ? 15.340 -31.390 -1.948 1.00 45.62 101 GLY A C 1
ATOM 750 O O . GLY A 1 101 ? 15.559 -32.611 -2.060 1.00 46.39 101 GLY A O 1
ATOM 751 N N . ALA A 1 102 ? 14.200 -30.930 -1.423 1.00 44.85 102 ALA A N 1
ATOM 752 C CA . ALA A 1 102 ? 13.124 -31.870 -1.003 1.00 44.69 102 ALA A CA 1
ATOM 753 C C . ALA A 1 102 ? 11.827 -31.745 -1.867 1.00 45.69 102 ALA A C 1
ATOM 754 O O . ALA A 1 102 ? 11.425 -30.612 -2.265 1.00 45.63 102 ALA A O 1
ATOM 756 N N . TYR A 1 103 ? 11.187 -32.891 -2.139 1.00 45.17 103 TYR A N 1
ATOM 757 C CA . TYR A 1 103 ? 9.991 -32.926 -3.008 1.00 46.84 103 TYR A CA 1
ATOM 758 C C . TYR A 1 103 ? 8.655 -33.179 -2.313 1.00 42.27 103 TYR A C 1
ATOM 759 O O . TYR A 1 103 ? 7.655 -32.758 -2.821 1.00 41.12 103 TYR A O 1
ATOM 768 N N . SER A 1 104 ? 8.666 -33.816 -1.155 1.00 38.76 104 SER A N 1
ATOM 769 C CA . SER A 1 104 ? 7.454 -34.333 -0.499 1.00 35.42 104 SER A CA 1
ATOM 770 C C . SER A 1 104 ? 7.451 -34.107 0.978 1.00 32.76 104 SER A C 1
ATOM 771 O O . SER A 1 104 ? 8.490 -34.250 1.620 1.00 33.58 104 SER A O 1
ATOM 774 N N . GLY A 1 105 ? 6.304 -33.778 1.548 1.00 30.01 105 GLY A N 1
ATOM 775 C CA . GLY A 1 105 ? 6.189 -33.697 2.993 1.00 31.26 105 GLY A CA 1
ATOM 776 C C . GLY A 1 105 ? 6.663 -34.967 3.688 1.00 32.47 105 GLY A C 1
ATOM 777 O O . GLY A 1 105 ? 7.090 -34.891 4.808 1.00 31.35 105 GLY A O 1
ATOM 778 N N . PHE A 1 106 ? 6.654 -36.127 2.983 1.00 33.08 106 PHE A N 1
ATOM 779 C CA . PHE A 1 106 ? 7.012 -37.360 3.635 1.00 35.69 106 PHE A CA 1
ATOM 780 C C . PHE A 1 106 ? 8.522 -37.488 3.854 1.00 37.91 106 PHE A C 1
ATOM 781 O O . PHE A 1 106 ? 8.990 -38.370 4.575 1.00 39.87 106 PHE A O 1
ATOM 789 N N . GLU A 1 107 ? 9.257 -36.529 3.315 1.00 38.50 107 GLU A N 1
ATOM 790 C CA . GLU A 1 107 ? 10.650 -36.413 3.667 1.00 39.90 107 GLU A CA 1
ATOM 791 C C . GLU A 1 107 ? 10.832 -35.584 4.977 1.00 37.50 107 GLU A C 1
ATOM 792 O O . GLU A 1 107 ? 11.897 -35.512 5.488 1.00 36.82 107 GLU A O 1
ATOM 798 N N . GLY A 1 108 ? 9.805 -34.964 5.517 1.00 36.12 108 GLY A N 1
ATOM 799 C CA . GLY A 1 108 ? 10.060 -34.159 6.678 1.00 35.76 108 GLY A CA 1
ATOM 800 C C . GLY A 1 108 ? 10.208 -34.954 7.965 1.00 36.51 108 GLY A C 1
ATOM 801 O O . GLY A 1 108 ? 9.664 -36.095 8.115 1.00 35.66 108 GLY A O 1
ATOM 802 N N . VAL A 1 109 ? 10.969 -34.337 8.875 1.00 37.48 109 VAL A N 1
ATOM 803 C CA . VAL A 1 109 ? 11.230 -34.804 10.231 1.00 37.94 109 VAL A CA 1
ATOM 804 C C . VAL A 1 109 ? 10.869 -33.708 11.234 1.00 38.15 109 VAL A C 1
ATOM 805 O O . VAL A 1 109 ? 11.096 -32.514 10.978 1.00 35.69 109 VAL A O 1
ATOM 809 N N . ASP A 1 110 ? 10.312 -34.109 12.372 1.00 40.07 110 ASP A N 1
ATOM 810 C CA . ASP A 1 110 ? 9.971 -33.122 13.403 1.00 43.69 110 ASP A CA 1
ATOM 811 C C . ASP A 1 110 ? 11.249 -32.855 14.297 1.00 46.09 110 ASP A C 1
ATOM 812 O O . ASP A 1 110 ? 12.362 -33.433 14.052 1.00 44.65 110 ASP A O 1
ATOM 817 N N . GLU A 1 111 ? 11.111 -31.971 15.275 1.00 47.75 111 GLU A N 1
ATOM 818 C CA . GLU A 1 111 ? 12.251 -31.593 16.123 1.00 51.58 111 GLU A CA 1
ATOM 819 C C . GLU A 1 111 ? 12.987 -32.700 16.975 1.00 52.61 111 GLU A C 1
ATOM 820 O O . GLU A 1 111 ? 14.148 -32.503 17.329 1.00 53.01 111 GLU A O 1
ATOM 826 N N . ASN A 1 112 ? 12.331 -33.821 17.303 1.00 53.33 112 ASN A N 1
ATOM 827 C CA . ASN A 1 112 ? 13.034 -35.004 17.789 1.00 55.03 112 ASN A CA 1
ATOM 828 C C . ASN A 1 112 ? 13.436 -35.846 16.578 1.00 53.18 112 ASN A C 1
ATOM 829 O O . ASN A 1 112 ? 13.394 -35.406 15.435 1.00 51.99 112 ASN A O 1
ATOM 834 N N . GLY A 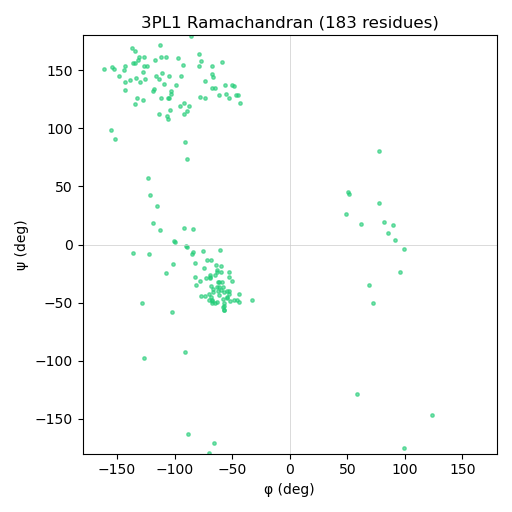1 113 ? 13.775 -37.098 16.716 1.00 53.29 113 GLY A N 1
ATOM 835 C CA . GLY A 1 113 ? 14.000 -37.723 15.362 1.00 52.63 113 GLY A CA 1
ATOM 836 C C . GLY A 1 113 ? 12.953 -37.854 14.214 1.00 48.79 113 GLY A C 1
ATOM 837 O O . GLY A 1 113 ? 13.316 -38.345 13.099 1.00 47.81 113 GLY A O 1
ATOM 838 N N . THR A 1 114 ? 11.684 -37.464 14.454 1.00 46.04 114 THR A N 1
ATOM 839 C CA . THR A 1 114 ? 10.568 -38.278 13.872 1.00 43.10 114 THR A CA 1
ATOM 840 C C . THR A 1 114 ? 10.078 -37.958 12.471 1.00 40.63 114 THR A C 1
ATOM 841 O O . THR A 1 114 ? 9.524 -36.871 12.276 1.00 40.40 114 THR A O 1
ATOM 845 N N . PRO A 1 115 ? 10.191 -38.949 11.528 1.00 39.34 115 PRO A N 1
ATOM 846 C CA . PRO A 1 115 ? 9.604 -38.833 10.169 1.00 37.90 115 PRO A CA 1
ATOM 847 C C . PRO A 1 115 ? 8.062 -38.822 10.197 1.00 36.37 115 PRO A C 1
ATOM 848 O O . PRO A 1 115 ? 7.439 -39.508 11.046 1.00 35.24 115 PRO A O 1
ATOM 852 N N . LEU A 1 116 ? 7.483 -38.029 9.278 1.00 34.20 116 LEU A N 1
ATOM 853 C CA . LEU A 1 116 ? 6.031 -37.844 9.161 1.00 32.18 116 LEU A CA 1
ATOM 854 C C . LEU A 1 116 ? 5.193 -39.142 9.258 1.00 33.22 116 LEU A C 1
ATOM 855 O O . LEU A 1 116 ? 4.223 -39.193 10.004 1.00 32.90 116 LEU A O 1
ATOM 860 N N . LEU A 1 117 ? 5.527 -40.192 8.511 1.00 33.22 117 LEU A N 1
ATOM 861 C CA . LEU A 1 117 ? 4.637 -41.369 8.505 1.00 33.48 117 LEU A CA 1
ATOM 862 C C . LEU A 1 117 ? 4.649 -42.029 9.872 1.00 36.84 117 LEU A C 1
ATOM 863 O O . LEU A 1 117 ? 3.565 -42.524 10.358 1.00 39.69 117 LEU A O 1
ATOM 868 N N . ASN A 1 118 ? 5.849 -42.052 10.500 1.00 36.63 118 ASN A N 1
ATOM 869 C CA . ASN A 1 118 ? 6.019 -42.602 11.873 1.00 37.99 118 ASN A CA 1
ATOM 870 C C . ASN A 1 118 ? 5.126 -41.869 12.879 1.00 37.94 118 ASN A C 1
ATOM 871 O O . ASN A 1 118 ? 4.291 -42.495 13.516 1.00 37.97 118 ASN A O 1
ATOM 876 N N . TRP A 1 119 ? 5.226 -40.532 12.921 1.00 35.46 119 TRP A N 1
ATOM 877 C CA . TRP A 1 119 ? 4.396 -39.752 13.798 1.00 36.40 119 TRP A CA 1
ATOM 878 C C . TRP A 1 119 ? 2.901 -40.080 13.610 1.00 37.92 119 TRP A C 1
ATOM 879 O O . TRP A 1 119 ? 2.184 -40.275 14.618 1.00 40.96 119 TRP A O 1
ATOM 890 N N . LEU A 1 120 ? 2.458 -40.226 12.349 1.00 35.63 120 LEU A N 1
ATOM 891 C CA . LEU A 1 120 ? 1.068 -40.488 12.077 1.00 36.67 120 LEU A CA 1
ATOM 892 C C . LEU A 1 120 ? 0.580 -41.908 12.540 1.00 38.27 120 LEU A C 1
ATOM 893 O O . LEU A 1 120 ? -0.523 -42.061 13.080 1.00 39.82 120 LEU A O 1
ATOM 898 N N . ARG A 1 121 ? 1.356 -42.926 12.245 1.00 37.61 121 ARG A N 1
ATOM 899 C CA . ARG A 1 121 ? 0.975 -44.274 12.596 1.00 39.34 121 ARG A CA 1
ATOM 900 C C . ARG A 1 121 ? 0.998 -44.562 14.086 1.00 41.63 121 ARG A C 1
ATOM 901 O O . ARG A 1 121 ? 0.296 -45.462 14.542 1.00 43.08 121 ARG A O 1
ATOM 909 N N . GLN A 1 122 ? 1.823 -43.826 14.817 1.00 40.94 122 GLN A N 1
ATOM 910 C CA . GLN A 1 122 ? 1.962 -43.989 16.241 1.00 45.41 122 GLN A CA 1
ATOM 911 C C . GLN A 1 122 ? 0.719 -43.465 16.950 1.00 45.59 122 GLN A C 1
ATOM 912 O O . GLN A 1 122 ? 0.514 -43.680 18.146 1.00 47.23 122 GLN A O 1
ATOM 918 N N . ARG A 1 123 ? -0.083 -42.746 16.194 1.00 45.35 123 ARG A N 1
ATOM 919 C CA . ARG A 1 123 ? -1.286 -42.123 16.689 1.00 46.57 123 ARG A CA 1
ATOM 920 C C . ARG A 1 123 ? -2.479 -42.816 16.042 1.00 48.09 123 ARG A C 1
ATOM 921 O O . ARG A 1 123 ? -3.634 -42.352 16.108 1.00 50.66 123 ARG A O 1
ATOM 929 N N . GLY A 1 124 ? -2.205 -43.956 15.411 1.00 47.98 124 GLY A N 1
ATOM 930 C CA . GLY A 1 124 ? -3.228 -44.732 14.691 1.00 48.30 124 GLY A CA 1
ATOM 931 C C . GLY A 1 124 ? -3.891 -44.022 13.508 1.00 48.26 124 GLY A C 1
ATOM 932 O O . GLY A 1 124 ? -4.969 -44.459 13.064 1.00 48.68 124 GLY A O 1
ATOM 933 N N . VAL A 1 125 ? -3.268 -42.944 12.984 1.00 46.50 125 VAL A N 1
ATOM 934 C CA . VAL A 1 125 ? -3.816 -42.264 11.804 1.00 45.78 125 VAL A CA 1
ATOM 935 C C . VAL A 1 125 ? -3.728 -43.151 10.558 1.00 46.15 125 VAL A C 1
ATOM 936 O O . VAL A 1 125 ? -2.705 -43.769 10.258 1.00 47.66 125 VAL A O 1
ATOM 940 N N . ASP A 1 126 ? -4.807 -43.189 9.829 1.00 46.91 126 ASP A N 1
ATOM 941 C CA . ASP A 1 126 ? -4.950 -44.097 8.726 1.00 49.03 126 ASP A CA 1
ATOM 942 C C . ASP A 1 126 ? -5.575 -43.366 7.500 1.00 46.80 126 ASP A C 1
ATOM 943 O O . ASP A 1 126 ? -5.698 -43.944 6.397 1.00 46.45 126 ASP A O 1
ATOM 948 N N . GLU A 1 127 ? -5.998 -42.123 7.682 1.00 45.12 127 GLU A N 1
ATOM 949 C CA . GLU A 1 127 ? -6.446 -41.321 6.570 1.00 48.03 127 GLU A CA 1
ATOM 950 C C . GLU A 1 127 ? -6.046 -39.863 6.721 1.00 44.25 127 GLU A C 1
ATOM 951 O O . GLU A 1 127 ? -6.089 -39.302 7.839 1.00 44.55 127 GLU A O 1
ATOM 957 N N . VAL A 1 128 ? -5.636 -39.261 5.604 1.00 41.39 128 VAL A N 1
ATOM 958 C CA . VAL A 1 128 ? -5.184 -37.848 5.617 1.00 38.91 128 VAL A CA 1
ATOM 959 C C . VAL A 1 128 ? -5.910 -36.968 4.570 1.00 38.70 128 VAL A C 1
ATOM 960 O O . VAL A 1 128 ? -6.263 -37.442 3.504 1.00 38.67 128 VAL A O 1
ATOM 964 N N . ASP A 1 129 ? -6.087 -35.691 4.915 1.00 38.71 129 ASP A N 1
ATOM 965 C CA . ASP A 1 129 ? -6.454 -34.596 4.029 1.00 39.63 129 ASP A CA 1
ATOM 966 C C . ASP A 1 129 ? -5.205 -33.710 3.893 1.00 39.52 129 ASP A C 1
ATOM 967 O O . ASP A 1 129 ? -4.533 -33.437 4.897 1.00 39.00 129 ASP A O 1
ATOM 972 N N . VAL A 1 130 ? -4.940 -33.246 2.662 1.00 37.18 130 VAL A N 1
ATOM 973 C CA . VAL A 1 130 ? -3.823 -32.440 2.342 1.00 36.37 130 VAL A CA 1
ATOM 974 C C . VAL A 1 130 ? -4.294 -31.055 1.789 1.00 37.53 130 VAL A C 1
ATOM 975 O O . VAL A 1 130 ? -5.217 -30.994 0.900 1.00 36.63 130 VAL A O 1
ATOM 979 N N . VAL A 1 131 ? -3.694 -29.963 2.317 1.00 34.98 131 VAL A N 1
ATOM 980 C CA . VAL A 1 131 ? -3.961 -28.623 1.815 1.00 34.94 131 VAL A CA 1
ATOM 981 C C . VAL A 1 131 ? -2.631 -27.870 1.712 1.00 34.75 131 VAL A C 1
ATOM 982 O O . VAL A 1 131 ? -1.643 -28.374 2.221 1.00 33.43 131 VAL A O 1
ATOM 986 N N . GLY A 1 132 ? -2.608 -26.694 1.055 1.00 34.86 132 GLY A N 1
ATOM 987 C CA . GLY A 1 132 ? -1.388 -25.820 1.017 1.00 32.57 132 GLY A CA 1
ATOM 988 C C . GLY A 1 132 ? -0.852 -25.451 -0.381 1.00 32.62 132 GLY A C 1
ATOM 989 O O . GLY A 1 132 ? -1.629 -25.351 -1.351 1.00 33.18 132 GLY A O 1
ATOM 990 N N . ILE A 1 133 ? 0.471 -25.300 -0.505 1.00 31.57 133 ILE A N 1
ATOM 991 C CA . ILE A 1 133 ? 1.160 -24.762 -1.708 1.00 32.35 133 ILE A CA 1
ATOM 992 C C . ILE A 1 133 ? 2.312 -25.697 -2.119 1.00 31.01 133 ILE A C 1
ATOM 993 O O . ILE A 1 133 ? 3.009 -26.198 -1.275 1.00 31.17 133 ILE A O 1
ATOM 998 N N . ALA A 1 134 ? 2.563 -25.959 -3.380 1.00 31.87 134 ALA A N 1
ATOM 999 C CA . ALA A 1 134 ? 1.714 -25.616 -4.486 1.00 33.10 134 ALA A CA 1
ATOM 1000 C C . ALA A 1 134 ? 0.991 -26.885 -5.006 1.00 34.02 134 ALA A C 1
ATOM 1001 O O . ALA A 1 134 ? 1.590 -28.007 -5.085 1.00 33.32 134 ALA A O 1
ATOM 1003 N N . THR A 1 135 ? -0.244 -26.680 -5.450 1.00 33.35 135 THR A N 1
ATOM 1004 C CA . THR A 1 135 ? -1.042 -27.807 -6.004 1.00 36.18 135 THR A CA 1
ATOM 1005 C C . THR A 1 135 ? -0.240 -28.698 -6.945 1.00 36.06 135 THR A C 1
ATOM 1006 O O . THR A 1 135 ? -0.378 -29.902 -6.912 1.00 34.42 135 THR A O 1
ATOM 1010 N N . ASP A 1 136 ? 0.560 -28.051 -7.800 1.00 37.14 136 ASP A N 1
ATOM 1011 C CA . ASP A 1 136 ? 1.241 -28.753 -8.878 1.00 37.79 136 ASP A CA 1
ATOM 1012 C C . ASP A 1 136 ? 2.628 -29.279 -8.467 1.00 36.98 136 ASP A C 1
ATOM 1013 O O . ASP A 1 136 ? 3.308 -29.889 -9.305 1.00 36.63 136 ASP A O 1
ATOM 1018 N N . HIS A 1 137 ? 3.055 -29.011 -7.216 1.00 34.09 137 HIS A N 1
ATOM 1019 C CA . HIS A 1 137 ? 4.376 -29.413 -6.798 1.00 35.25 137 HIS A CA 1
ATOM 1020 C C . HIS A 1 137 ? 4.272 -30.226 -5.504 1.00 35.77 137 HIS A C 1
ATOM 1021 O O . HIS A 1 137 ? 3.895 -31.422 -5.540 1.00 35.10 137 HIS A O 1
ATOM 1028 N N . CYS A 1 138 ? 4.485 -29.573 -4.368 1.00 33.99 138 CYS A N 1
ATOM 1029 C CA . CYS A 1 138 ? 4.646 -30.334 -3.163 1.00 34.08 138 CYS A CA 1
ATOM 1030 C C . CYS A 1 138 ? 3.328 -30.956 -2.636 1.00 32.28 138 CYS A C 1
ATOM 1031 O O . CYS A 1 138 ? 3.351 -31.996 -1.967 1.00 29.84 138 CYS A O 1
ATOM 1034 N N . VAL A 1 139 ? 2.194 -30.305 -2.929 1.00 31.69 139 VAL A N 1
ATOM 1035 C CA . VAL A 1 139 ? 0.911 -30.861 -2.582 1.00 31.49 139 VAL A CA 1
ATOM 1036 C C . VAL A 1 139 ? 0.680 -32.203 -3.347 1.00 32.74 139 VAL A C 1
ATOM 1037 O O . VAL A 1 139 ? 0.326 -33.232 -2.743 1.00 30.14 139 VAL A O 1
ATOM 1041 N N . ARG A 1 140 ? 0.909 -32.160 -4.666 1.00 31.92 140 ARG A N 1
ATOM 1042 C CA . ARG A 1 140 ? 0.739 -33.332 -5.493 1.00 34.86 140 ARG A CA 1
ATOM 1043 C C . ARG A 1 140 ? 1.648 -34.451 -4.913 1.00 33.91 140 ARG A C 1
ATOM 1044 O O . ARG A 1 140 ? 1.192 -35.580 -4.713 1.00 33.35 140 ARG A O 1
ATOM 1052 N N . GLN A 1 141 ? 2.938 -34.142 -4.735 1.00 32.35 141 GLN A N 1
ATOM 1053 C CA . GLN A 1 141 ? 3.945 -35.138 -4.323 1.00 33.81 141 GLN A CA 1
ATOM 1054 C C . GLN A 1 141 ? 3.611 -35.741 -2.914 1.00 31.52 141 GLN A C 1
ATOM 1055 O O . GLN A 1 141 ? 3.670 -36.946 -2.726 1.00 30.89 141 GLN A O 1
ATOM 1061 N N . THR A 1 142 ? 3.075 -34.913 -2.012 1.00 30.52 142 THR A N 1
ATOM 1062 C CA . THR A 1 142 ? 2.747 -35.323 -0.655 1.00 29.65 142 THR A CA 1
ATOM 1063 C C . THR A 1 142 ? 1.523 -36.197 -0.658 1.00 30.35 142 THR A C 1
ATOM 1064 O O . THR A 1 142 ? 1.515 -37.247 -0.014 1.00 31.40 142 THR A O 1
ATOM 1068 N N . ALA A 1 143 ? 0.507 -35.801 -1.425 1.00 30.27 143 ALA A N 1
ATOM 1069 C CA . ALA A 1 143 ? -0.704 -36.660 -1.671 1.00 30.66 143 ALA A CA 1
ATOM 1070 C C . ALA A 1 143 ? -0.395 -38.047 -2.279 1.00 31.79 143 ALA A C 1
ATOM 1071 O O . ALA A 1 143 ? -0.876 -39.129 -1.772 1.00 30.34 143 ALA A O 1
ATOM 1073 N N . GLU A 1 144 ? 0.384 -38.077 -3.354 1.00 31.34 144 GLU A N 1
ATOM 1074 C CA . GLU A 1 144 ? 0.715 -39.416 -3.877 1.00 34.24 144 GLU A CA 1
ATOM 1075 C C . GLU A 1 144 ? 1.656 -40.254 -2.982 1.00 34.34 144 GLU A C 1
ATOM 1076 O O . GLU A 1 144 ? 1.617 -41.484 -2.988 1.00 35.49 144 GLU A O 1
ATOM 1082 N N . ASP A 1 145 ? 2.510 -39.614 -2.204 1.00 33.67 145 ASP A N 1
ATOM 1083 C CA . ASP A 1 145 ? 3.247 -40.397 -1.220 1.00 34.54 145 ASP A CA 1
ATOM 1084 C C . ASP A 1 145 ? 2.353 -40.948 -0.095 1.00 33.98 145 ASP A C 1
ATOM 1085 O O . ASP A 1 145 ? 2.629 -42.014 0.431 1.00 33.03 145 ASP A O 1
ATOM 1090 N N . ALA A 1 146 ? 1.349 -40.183 0.321 1.00 32.79 146 ALA A N 1
ATOM 1091 C CA . ALA A 1 146 ? 0.399 -40.666 1.305 1.00 33.72 146 ALA A CA 1
ATOM 1092 C C . ALA A 1 146 ? -0.215 -41.979 0.833 1.00 35.40 146 ALA A C 1
ATOM 1093 O O . ALA A 1 146 ? -0.227 -42.968 1.564 1.00 36.36 146 ALA A O 1
ATOM 1095 N N . VAL A 1 147 ? -0.622 -42.031 -0.447 1.00 36.81 147 VAL A N 1
ATOM 1096 C CA . VAL A 1 147 ? -1.225 -43.224 -1.018 1.00 36.94 147 VAL A CA 1
ATOM 1097 C C . VAL A 1 147 ? -0.230 -44.382 -1.197 1.00 38.02 147 VAL A C 1
ATOM 1098 O O . VAL A 1 147 ? -0.536 -45.479 -0.906 1.00 39.22 147 VAL A O 1
ATOM 1102 N N . ARG A 1 148 ? 0.976 -44.122 -1.676 1.00 38.78 148 ARG A N 1
ATOM 1103 C CA . ARG A 1 148 ? 2.010 -45.133 -1.781 1.00 41.26 148 ARG A CA 1
ATOM 1104 C C . ARG A 1 148 ? 2.253 -45.812 -0.419 1.00 40.95 148 ARG A C 1
ATOM 1105 O O . ARG A 1 148 ? 2.431 -47.037 -0.387 1.00 40.73 148 ARG A O 1
ATOM 1113 N N . ASN A 1 149 ? 2.240 -45.011 0.658 1.00 39.03 149 ASN A N 1
ATOM 1114 C CA . ASN A 1 149 ? 2.494 -45.483 2.016 1.00 40.43 149 ASN A CA 1
ATOM 1115 C C . ASN A 1 149 ? 1.261 -46.056 2.698 1.00 43.65 149 ASN A C 1
ATOM 1116 O O . ASN A 1 149 ? 1.245 -46.213 3.939 1.00 43.75 149 ASN A O 1
ATOM 1121 N N . GLY A 1 150 ? 0.206 -46.322 1.925 1.00 44.94 150 GLY A N 1
ATOM 1122 C CA . GLY A 1 150 ? -0.956 -47.026 2.495 1.00 47.09 150 GLY A CA 1
ATOM 1123 C C . GLY A 1 150 ? -2.029 -46.195 3.207 1.00 47.09 150 GLY A C 1
ATOM 1124 O O . GLY A 1 150 ? -2.893 -46.758 3.835 1.00 47.75 150 GLY A O 1
ATOM 1125 N N . LEU A 1 151 ? -1.984 -44.868 3.120 1.00 45.67 151 LEU A N 1
ATOM 1126 C CA . LEU A 1 151 ? -3.048 -44.036 3.711 1.00 45.58 151 LEU A CA 1
ATOM 1127 C C . LEU A 1 151 ? -4.148 -43.677 2.692 1.00 46.89 151 LEU A C 1
ATOM 1128 O O . LEU A 1 151 ? -3.888 -43.434 1.470 1.00 46.59 151 LEU A O 1
ATOM 1133 N N . ALA A 1 152 ? -5.374 -43.613 3.215 1.00 48.31 152 ALA A N 1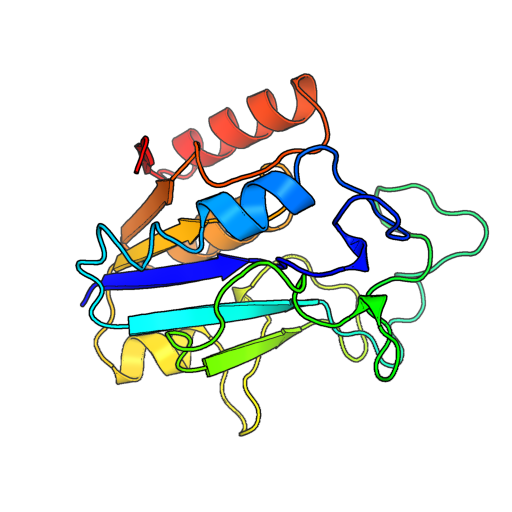
ATOM 1134 C CA . ALA A 1 152 ? -6.533 -43.107 2.514 1.00 48.89 152 ALA A CA 1
ATOM 1135 C C . ALA A 1 152 ? -6.380 -41.577 2.443 1.00 47.50 152 ALA A C 1
ATOM 1136 O O . ALA A 1 152 ? -6.134 -40.912 3.463 1.00 48.22 152 ALA A O 1
ATOM 1138 N N . THR A 1 153 ? -6.460 -41.024 1.234 1.00 46.87 153 THR A N 1
ATOM 1139 C CA . THR A 1 153 ? -5.986 -39.647 0.958 1.00 44.48 153 THR A CA 1
ATOM 1140 C C . THR A 1 153 ? -6.947 -38.801 0.174 1.00 43.78 153 THR A C 1
ATOM 1141 O O . THR A 1 153 ? -7.324 -39.155 -0.957 1.00 42.55 153 THR A O 1
ATOM 1145 N N . ARG A 1 154 ? -7.260 -37.631 0.742 1.00 43.32 154 ARG A N 1
ATOM 1146 C CA . ARG A 1 154 ? -7.922 -36.530 0.001 1.00 42.27 154 ARG A CA 1
ATOM 1147 C C . ARG A 1 154 ? -7.052 -35.276 -0.104 1.00 40.10 154 ARG A C 1
ATOM 1148 O O . ARG A 1 154 ? -6.346 -34.929 0.830 1.00 38.31 154 ARG A O 1
ATOM 1156 N N . VAL A 1 155 ? -7.177 -34.598 -1.252 1.00 39.51 155 VAL A N 1
ATOM 1157 C CA . VAL A 1 155 ? -6.868 -33.170 -1.383 1.00 36.65 155 VAL A CA 1
ATOM 1158 C C . VAL A 1 155 ? -8.142 -32.297 -1.414 1.00 37.45 155 VAL A C 1
ATOM 1159 O O . VAL A 1 155 ? -9.089 -32.560 -2.220 1.00 38.98 155 VAL A O 1
ATOM 1163 N N . LEU A 1 156 ? -8.148 -31.265 -0.563 1.00 35.36 156 LEU A N 1
ATOM 1164 C CA . LEU A 1 156 ? -9.199 -30.257 -0.514 1.00 36.92 156 LEU A CA 1
ATOM 1165 C C . LEU A 1 156 ? -8.813 -29.092 -1.457 1.00 36.03 156 LEU A C 1
ATOM 1166 O O . LEU A 1 156 ? -8.103 -28.145 -1.068 1.00 33.37 156 LEU A O 1
ATOM 1171 N N . VAL A 1 157 ? -9.222 -29.275 -2.718 1.00 36.39 157 VAL A N 1
ATOM 1172 C CA . VAL A 1 157 ? -8.721 -28.503 -3.881 1.00 36.30 157 VAL A CA 1
ATOM 1173 C C . VAL A 1 157 ? -8.950 -27.029 -3.734 1.00 37.49 157 VAL A C 1
ATOM 1174 O O . VAL A 1 157 ? -8.090 -26.227 -4.160 1.00 38.16 157 VAL A O 1
ATOM 1178 N N . ASP A 1 158 ? -10.032 -26.646 -3.067 1.00 37.69 158 ASP A N 1
ATOM 1179 C CA . ASP A 1 158 ? -10.288 -25.240 -2.814 1.00 39.82 158 ASP A CA 1
ATOM 1180 C C . ASP A 1 158 ? -9.292 -24.624 -1.828 1.00 39.66 158 ASP A C 1
ATOM 1181 O O . ASP A 1 158 ? -9.197 -23.396 -1.776 1.00 39.24 158 ASP A O 1
ATOM 1186 N N . LEU A 1 159 ? -8.503 -25.452 -1.108 1.00 37.17 159 LEU A N 1
ATOM 1187 C CA . LEU A 1 159 ? -7.600 -24.966 -0.090 1.00 36.09 159 LEU A CA 1
ATOM 1188 C C . LEU A 1 159 ? -6.156 -25.248 -0.491 1.00 34.99 159 LEU A C 1
ATOM 1189 O O . LEU A 1 159 ? -5.318 -25.541 0.352 1.00 35.09 159 LEU A O 1
ATOM 1194 N N . THR A 1 160 ? -5.891 -25.201 -1.790 1.00 35.91 160 THR A N 1
ATOM 1195 C CA . THR A 1 160 ? -4.551 -25.272 -2.412 1.00 36.17 160 THR A CA 1
ATOM 1196 C C . THR A 1 160 ? -4.403 -24.061 -3.321 1.00 36.91 160 THR A C 1
ATOM 1197 O O . THR A 1 160 ? -5.383 -23.404 -3.645 1.00 35.17 160 THR A O 1
ATOM 1201 N N . ALA A 1 161 ? -3.164 -23.737 -3.662 1.00 36.55 161 ALA A N 1
ATOM 1202 C CA . ALA A 1 161 ? -2.849 -22.661 -4.604 1.00 37.38 161 ALA A CA 1
ATOM 1203 C C . ALA A 1 161 ? -1.803 -23.221 -5.561 1.00 36.93 161 ALA A C 1
ATOM 1204 O O . ALA A 1 161 ? -0.762 -23.698 -5.125 1.00 36.76 161 ALA A O 1
ATOM 1206 N N . GLY A 1 162 ? -2.099 -23.239 -6.856 1.00 38.29 162 GLY A N 1
ATOM 1207 C CA . GLY A 1 162 ? -1.164 -23.777 -7.854 1.00 37.34 162 GLY A CA 1
ATOM 1208 C C . GLY A 1 162 ? -0.563 -22.641 -8.669 1.00 38.55 162 GLY A C 1
ATOM 1209 O O . GLY A 1 162 ? -1.133 -21.578 -8.743 1.00 39.00 162 GLY A O 1
ATOM 1210 N N . VAL A 1 163 ? 0.562 -22.940 -9.319 1.00 39.33 163 VAL A N 1
ATOM 1211 C CA . VAL A 1 163 ? 1.440 -21.996 -9.954 1.00 41.56 163 VAL A CA 1
ATOM 1212 C C . VAL A 1 163 ? 0.854 -21.542 -11.286 1.00 43.84 163 VAL A C 1
ATOM 1213 O O . VAL A 1 163 ? 0.749 -20.379 -11.558 1.00 44.33 163 VAL A O 1
ATOM 1217 N N . SER A 1 164 ? 0.345 -22.482 -12.059 1.00 45.21 164 SER A N 1
ATOM 1218 C CA . SER A 1 164 ? -0.178 -22.149 -13.322 1.00 47.16 164 SER A CA 1
ATOM 1219 C C . SER A 1 164 ? -1.409 -23.027 -13.553 1.00 47.36 164 SER A C 1
ATOM 1220 O O . SER A 1 164 ? -1.508 -24.115 -12.984 1.00 47.37 164 SER A O 1
ATOM 1223 N N . ALA A 1 165 ? -2.341 -22.552 -14.359 1.00 46.57 165 ALA A N 1
ATOM 1224 C CA . ALA A 1 165 ? -3.517 -23.323 -14.727 1.00 45.66 165 ALA A CA 1
ATOM 1225 C C . ALA A 1 165 ? -3.237 -24.629 -15.477 1.00 45.85 165 ALA A C 1
ATOM 1226 O O . ALA A 1 165 ? -3.876 -25.666 -15.164 1.00 46.85 165 ALA A O 1
ATOM 1228 N N . ASP A 1 166 ? -2.323 -24.602 -16.443 1.00 44.79 166 ASP A N 1
ATOM 1229 C CA . ASP A 1 166 ? -2.003 -25.796 -17.247 1.00 46.39 166 ASP A CA 1
ATOM 1230 C C . ASP A 1 166 ? -1.317 -26.926 -16.473 1.00 43.18 166 ASP A C 1
ATOM 1231 O O . ASP A 1 166 ? -1.740 -28.063 -16.543 1.00 42.56 166 ASP A O 1
ATOM 1236 N N . THR A 1 167 ? -0.264 -26.596 -15.754 1.00 40.91 167 THR A N 1
ATOM 1237 C CA . THR A 1 167 ? 0.338 -27.516 -14.816 1.00 40.65 167 THR A CA 1
ATOM 1238 C C . THR A 1 167 ? -0.580 -27.960 -13.630 1.00 38.44 167 THR A C 1
ATOM 1239 O O . THR A 1 167 ? -0.437 -29.078 -13.155 1.00 40.02 167 THR A O 1
ATOM 1243 N N . THR A 1 168 ? -1.485 -27.121 -13.151 1.00 35.92 168 THR A N 1
ATOM 1244 C CA . THR A 1 168 ? -2.424 -27.567 -12.117 1.00 35.70 168 THR A CA 1
ATOM 1245 C C . THR A 1 168 ? -3.418 -28.639 -12.607 1.00 37.30 168 THR A C 1
ATOM 1246 O O . THR A 1 168 ? -3.648 -29.657 -11.903 1.00 38.22 168 THR A O 1
ATOM 1250 N N . VAL A 1 169 ? -3.920 -28.467 -13.823 1.00 39.03 169 VAL A N 1
ATOM 1251 C CA . VAL A 1 169 ? -4.743 -29.479 -14.506 1.00 41.74 169 VAL A CA 1
ATOM 1252 C C . VAL A 1 169 ? -3.994 -30.781 -14.611 1.00 41.64 169 VAL A C 1
ATOM 1253 O O . VAL A 1 169 ? -4.545 -31.784 -14.224 1.00 43.42 169 VAL A O 1
ATOM 1257 N N . ALA A 1 170 ? -2.786 -30.777 -15.219 1.00 42.13 170 ALA A N 1
ATOM 1258 C CA . ALA A 1 170 ? -1.941 -32.012 -15.329 1.00 41.83 170 ALA A CA 1
ATOM 1259 C C . ALA A 1 170 ? -1.747 -32.645 -13.973 1.00 40.42 170 ALA A C 1
ATOM 1260 O O . ALA A 1 170 ? -1.830 -33.857 -13.835 1.00 41.17 170 ALA A O 1
ATOM 1262 N N . ALA A 1 171 ? -1.553 -31.829 -12.957 1.00 38.36 171 ALA A N 1
ATOM 1263 C CA . ALA A 1 171 ? -1.301 -32.389 -11.627 1.00 37.53 171 ALA A CA 1
ATOM 1264 C C . ALA A 1 171 ? -2.592 -33.052 -11.049 1.00 37.57 171 ALA A C 1
ATOM 1265 O O . ALA A 1 171 ? -2.561 -34.169 -10.532 1.00 37.65 171 ALA A O 1
ATOM 1267 N N . LEU A 1 172 ? -3.717 -32.364 -11.125 1.00 38.50 172 LEU A N 1
ATOM 1268 C CA . LEU A 1 172 ? -4.998 -32.936 -10.652 1.00 39.65 172 LEU A CA 1
ATOM 1269 C C . LEU A 1 172 ? -5.274 -34.242 -11.402 1.00 41.82 172 LEU A C 1
ATOM 1270 O O . LEU A 1 172 ? -5.569 -35.276 -10.744 1.00 40.35 172 LEU A O 1
ATOM 1275 N N . GLU A 1 173 ? -5.127 -34.255 -12.735 1.00 43.73 173 GLU A N 1
ATOM 1276 C CA . GLU A 1 173 ? -5.275 -35.598 -13.381 1.00 49.14 173 GLU A CA 1
ATOM 1277 C C . GLU A 1 173 ? -4.293 -36.723 -12.853 1.00 47.60 173 GLU A C 1
ATOM 1278 O O . GLU A 1 173 ? -4.702 -37.857 -12.735 1.00 48.07 173 GLU A O 1
ATOM 1284 N N . GLU A 1 174 ? -3.015 -36.419 -12.600 1.00 45.95 174 GLU A N 1
ATOM 1285 C CA . GLU A 1 174 ? -2.086 -37.463 -12.195 1.00 47.56 174 GLU A CA 1
ATOM 1286 C C . GLU A 1 174 ? -2.454 -37.939 -10.766 1.00 45.76 174 GLU A C 1
ATOM 1287 O O . GLU A 1 174 ? -2.220 -39.089 -10.415 1.00 45.83 174 GLU A O 1
ATOM 1293 N N . MET A 1 175 ? -3.043 -37.064 -9.959 1.00 45.02 175 MET A N 1
ATOM 1294 C CA . MET A 1 175 ? -3.462 -37.405 -8.616 1.00 45.49 175 MET A CA 1
ATOM 1295 C C . MET A 1 175 ? -4.631 -38.433 -8.648 1.00 48.48 175 MET A C 1
ATOM 1296 O O . MET A 1 175 ? -4.570 -39.493 -7.982 1.00 48.35 175 MET A O 1
ATOM 1301 N N . ARG A 1 176 ? -5.666 -38.175 -9.447 1.00 50.68 176 ARG A N 1
ATOM 1302 C CA . ARG A 1 176 ? -6.705 -39.209 -9.666 1.00 53.17 176 ARG A CA 1
ATOM 1303 C C . ARG A 1 176 ? -6.159 -40.569 -10.168 1.00 53.96 176 ARG A C 1
ATOM 1304 O O . ARG A 1 176 ? -6.531 -41.583 -9.633 1.00 54.46 176 ARG A O 1
ATOM 1312 N N . THR A 1 177 ? -5.270 -40.571 -11.168 1.00 54.38 177 THR A N 1
ATOM 1313 C CA . THR A 1 177 ? -4.644 -41.808 -11.703 1.00 56.84 177 THR A CA 1
ATOM 1314 C C . THR A 1 177 ? -3.778 -42.553 -10.645 1.00 55.81 177 THR A C 1
ATOM 1315 O O . THR A 1 177 ? -3.546 -43.786 -10.710 1.00 58.30 177 THR A O 1
ATOM 1319 N N . ALA A 1 178 ? -3.316 -41.817 -9.650 1.00 52.51 178 ALA A N 1
ATOM 1320 C CA . ALA A 1 178 ? -2.673 -42.439 -8.479 1.00 50.30 178 ALA A CA 1
ATOM 1321 C C . ALA A 1 178 ? -3.722 -42.764 -7.401 1.00 49.28 178 ALA A C 1
ATOM 1322 O O . ALA A 1 178 ? -3.368 -43.264 -6.375 1.00 48.42 178 ALA A O 1
ATOM 1324 N N . SER A 1 179 ? -4.992 -42.427 -7.620 1.00 49.54 179 SER A N 1
ATOM 1325 C CA . SER A 1 179 ? -6.088 -42.754 -6.648 1.00 50.71 179 SER A CA 1
ATOM 1326 C C . SER A 1 179 ? -6.328 -41.850 -5.398 1.00 49.21 179 SER A C 1
ATOM 1327 O O . SER A 1 179 ? -6.984 -42.264 -4.432 1.00 51.25 179 SER A O 1
ATOM 1330 N N . VAL A 1 180 ? -5.824 -40.619 -5.433 1.00 45.18 180 VAL A N 1
ATOM 1331 C CA . VAL A 1 180 ? -6.249 -39.558 -4.539 1.00 43.34 180 VAL A CA 1
ATOM 1332 C C . VAL A 1 180 ? -7.636 -39.018 -4.894 1.00 43.73 180 VAL A C 1
ATOM 1333 O O . VAL A 1 180 ? -7.948 -38.765 -6.055 0.63 41.39 180 VAL A O 1
ATOM 1337 N N . GLU A 1 181 ? -8.396 -38.741 -3.853 1.00 44.78 181 GLU A N 1
ATOM 1338 C CA . GLU A 1 181 ? -9.708 -38.176 -3.907 1.00 48.82 181 GLU A CA 1
ATOM 1339 C C . GLU A 1 181 ? -9.661 -36.632 -3.823 1.00 47.31 181 GLU A C 1
ATOM 1340 O O . GLU A 1 181 ? -9.144 -36.092 -2.829 1.00 46.99 181 GLU A O 1
ATOM 1346 N N . LEU A 1 182 ? -10.209 -35.948 -4.844 1.00 45.65 182 LEU A N 1
ATOM 1347 C CA . LEU A 1 182 ? -10.220 -34.476 -4.982 1.00 44.92 182 LEU A CA 1
ATOM 1348 C C . LEU A 1 182 ? -11.598 -33.899 -4.719 1.00 46.43 182 LEU A C 1
ATOM 1349 O O . LEU A 1 182 ? -12.548 -34.154 -5.500 1.00 48.03 182 LEU A O 1
ATOM 1354 N N . VAL A 1 183 ? -11.741 -33.176 -3.605 1.00 46.58 183 VAL A N 1
ATOM 1355 C CA . VAL A 1 183 ? -13.057 -32.706 -3.142 1.00 49.32 183 VAL A CA 1
ATOM 1356 C C . VAL A 1 183 ? -12.928 -31.246 -2.746 1.00 48.79 183 VAL A C 1
ATOM 1357 O O . VAL A 1 183 ? -11.837 -30.782 -2.622 1.00 48.06 183 VAL A O 1
ATOM 1361 N N . CYS A 1 184 ? -14.022 -30.527 -2.546 1.00 50.45 184 CYS A N 1
ATOM 1362 C CA . CYS A 1 184 ? -13.974 -29.264 -1.807 1.00 52.11 184 CYS A CA 1
ATOM 1363 C C . CYS A 1 184 ? -14.252 -29.479 -0.330 1.00 52.75 184 CYS A C 1
ATOM 1364 O O . CYS A 1 184 ? -14.929 -30.432 0.030 1.00 53.18 184 CYS A O 1
ATOM 1367 N N . SER A 1 185 ? -13.735 -28.576 0.507 1.00 52.59 185 SER A N 1
ATOM 1368 C CA . SER A 1 185 ? -13.647 -28.763 1.971 1.00 53.71 185 SER A CA 1
ATOM 1369 C C . SER A 1 185 ? -15.007 -28.626 2.657 1.00 56.99 185 SER A C 1
ATOM 1370 O O . SER A 1 185 ? -15.727 -27.663 2.362 1.00 59.68 185 SER A O 1
#

Solvent-accessible surface area: 8552 Å² total; per-residue (Å²): 98,57,0,0,0,1,0,4,1,0,39,18,25,1,88,89,20,57,28,56,10,123,25,0,31,59,10,0,143,41,0,8,71,31,34,72,131,46,43,138,37,126,42,14,0,0,0,23,7,55,0,93,91,10,43,132,19,42,34,81,128,35,81,126,89,74,15,48,25,76,6,0,48,40,86,57,101,10,3,73,41,31,114,31,9,83,85,114,45,24,95,12,30,0,75,9,6,34,155,76,16,13,138,4,0,28,82,0,69,17,163,107,70,28,55,0,54,69,17,0,121,127,100,37,0,59,46,0,0,0,0,0,4,10,4,7,83,14,0,56,43,0,0,18,28,0,42,164,64,65,10,56,11,64,0,1,48,72,8,20,11,26,91,43,85,101,64,24,84,49,5,50,102,96,0,180,127,34,85,5,92,48,38,97,67

Nearest PDB structures (foldseek):
  3pl1-assembly1_A  TM=1.005E+00  e=4.081E-39  Mycobacterium tuberculosis H37Rv
  3r2j-assembly2_C  TM=8.662E-01  e=3.925E-17  Leishmania infantum
  1im5-assembly1_A  TM=8.391E-01  e=8.152E-17  Pyrococcus horikoshii
  1yac-assembly1_A  TM=7.494E-01  e=1.247E-06  Escherichia coli
  4wgf-assembly1_B  TM=7.479E-01  e=3.305E-06  Pseudomonas aeruginosa PAO1

Secondary structure (DSSP, 8-state):
-EEEEEE--BGGGSTTSTT--TTHHHHHHHHTTTTTS----SEEEEEEE-BS--GGGB-SS--SSS-B---SBTTSGGGSBPSSS--TT--EEEEE-SSS----GGG-B-SSS-BHHHHHHTTT--EEEEEEE-TTTHHHHHHHHHHHTT-EEEEEEEEEE-S-HHHHHHHHHHHHHTT-EEE--

Organism: Mycobacterium tuberculosis (strain ATCC 25618 / H37Rv) (NCBI:txid83332)

Foldseek 3Di:
DEEEEAEALFQLCDDVHQNHFDCSLVLQQVVVCCVVPDDPHPAYAYEWEAEAAAPQCEDPDDDVPRYGHDALYPPDRRGDHDVNHDPVRHPWYFYAHHHHDDFEQQRTATPPGRGPVRVCVVSPHAEYEYAYPALLTHRLVHQLVCVVVRHQYEYQVVSHGHRDPVSNVVSVVVSVVSPYHYHHD

InterPro dom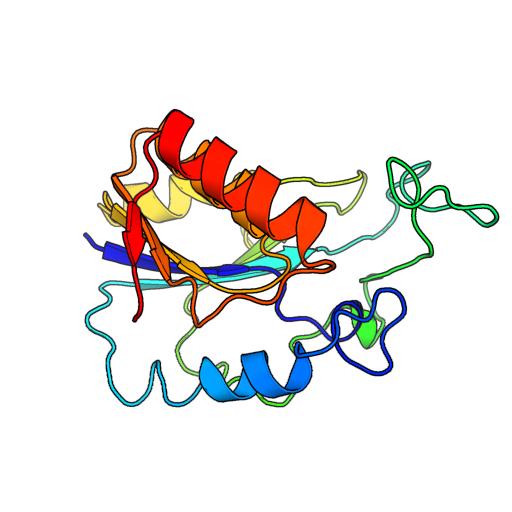ains:
  IPR000868 Isochorismatase-like domain [PF00857] (3-182)
  IPR036380 Isochorismatase-like superfamily [G3DSA:3.40.50.850] (1-186)
  IPR036380 Isochorismatase-like superfamily [SSF52499] (2-183)
  IPR052347 Isochorismatase Family Nicotinamidases [PTHR11080] (66-184)